Protein AF-A0A9W8QMV1-F1 (afdb_monomer)

pLDDT: mean 80.41, std 19.44, range [27.83, 97.12]

Structure (mmCIF, N/CA/C/O backbone):
data_AF-A0A9W8QMV1-F1
#
_entry.id   AF-A0A9W8QMV1-F1
#
loop_
_atom_site.group_PDB
_atom_site.id
_atom_site.type_symbol
_atom_site.label_atom_id
_atom_site.label_alt_id
_atom_site.label_comp_id
_atom_site.label_asym_id
_atom_site.label_entity_id
_atom_site.label_seq_id
_atom_site.pdbx_PDB_ins_code
_atom_site.Cartn_x
_atom_site.Cartn_y
_atom_site.Cartn_z
_atom_site.occupancy
_atom_site.B_iso_or_equiv
_atom_site.auth_seq_id
_atom_site.auth_comp_id
_atom_site.auth_asym_id
_atom_site.auth_atom_id
_atom_site.pdbx_PDB_model_num
ATOM 1 N N . MET A 1 1 ? -0.541 -31.440 44.164 1.00 52.22 1 MET A N 1
ATOM 2 C CA . MET A 1 1 ? -1.466 -31.014 43.090 1.00 52.22 1 MET A CA 1
ATOM 3 C C . MET A 1 1 ? -0.636 -30.377 41.983 1.00 52.22 1 MET A C 1
ATOM 5 O O . MET A 1 1 ? 0.125 -29.465 42.284 1.00 52.22 1 MET A O 1
ATOM 9 N N . GLY A 1 2 ? -0.674 -30.912 40.758 1.00 70.12 2 GLY A N 1
ATOM 10 C CA . GLY A 1 2 ? 0.061 -30.344 39.619 1.00 70.12 2 GLY A CA 1
ATOM 11 C C . GLY A 1 2 ? -0.511 -28.981 39.219 1.00 70.12 2 GLY A C 1
ATOM 12 O O . GLY A 1 2 ? -1.707 -28.752 39.385 1.00 70.12 2 GLY A O 1
ATOM 13 N N . LYS A 1 3 ? 0.333 -28.059 38.741 1.00 70.00 3 LYS A N 1
ATOM 14 C CA . LYS A 1 3 ? -0.138 -26.765 38.224 1.00 70.00 3 LYS A CA 1
ATOM 15 C C . LYS A 1 3 ? -1.031 -26.997 36.993 1.00 70.00 3 LYS A C 1
ATOM 17 O O . LYS A 1 3 ? -0.694 -27.865 36.191 1.00 70.00 3 LYS A O 1
ATOM 22 N N . PRO A 1 4 ? -2.134 -26.247 36.831 1.00 78.44 4 PRO A N 1
ATOM 23 C CA . PRO A 1 4 ? -2.979 -26.353 35.647 1.00 78.44 4 PRO A CA 1
ATOM 24 C C . PRO A 1 4 ? -2.209 -25.929 34.390 1.00 78.44 4 PRO A C 1
ATOM 26 O O . PRO A 1 4 ? -1.490 -24.928 34.404 1.00 78.44 4 PRO A O 1
ATOM 29 N N . ASP A 1 5 ? -2.374 -26.689 33.306 1.00 87.38 5 ASP A N 1
ATOM 30 C CA . ASP A 1 5 ? -1.795 -26.367 32.000 1.00 87.38 5 ASP A CA 1
ATOM 31 C C . ASP A 1 5 ? -2.399 -25.071 31.445 1.00 87.38 5 ASP A C 1
ATOM 33 O O . ASP A 1 5 ? -3.615 -24.954 31.279 1.00 87.38 5 ASP A O 1
ATOM 37 N N . ILE A 1 6 ? -1.547 -24.113 31.083 1.00 93.31 6 ILE A N 1
ATOM 38 C CA . ILE A 1 6 ? -1.963 -22.848 30.471 1.00 93.31 6 ILE A CA 1
ATOM 39 C C . ILE A 1 6 ? -1.998 -23.045 28.954 1.00 93.31 6 ILE A C 1
ATOM 41 O O . ILE A 1 6 ? -0.958 -23.205 28.322 1.00 93.31 6 ILE A O 1
ATOM 45 N N . ARG A 1 7 ? -3.187 -23.056 28.349 1.00 94.62 7 ARG A N 1
ATOM 46 C CA . ARG A 1 7 ? -3.387 -23.383 26.924 1.00 94.62 7 ARG A CA 1
ATOM 47 C C . ARG A 1 7 ? -4.029 -22.222 26.169 1.00 94.62 7 ARG A C 1
ATOM 49 O O . ARG A 1 7 ? -4.721 -21.399 26.763 1.00 94.62 7 ARG A O 1
ATOM 56 N N . CYS A 1 8 ? -3.796 -22.153 24.858 1.00 94.31 8 CYS A N 1
ATOM 57 C CA . CYS A 1 8 ? -4.491 -21.199 23.995 1.00 94.31 8 CYS A CA 1
ATOM 58 C C . CYS A 1 8 ? -5.908 -21.689 23.683 1.00 94.31 8 CYS A C 1
ATOM 60 O O . CYS A 1 8 ? -6.099 -22.862 23.383 1.00 94.31 8 CYS A O 1
ATOM 62 N N . ALA A 1 9 ? -6.891 -20.787 23.725 1.00 93.25 9 ALA A N 1
ATOM 63 C CA . ALA A 1 9 ? -8.277 -21.090 23.361 1.00 93.25 9 ALA A CA 1
ATOM 64 C C . ALA A 1 9 ? -8.530 -21.033 21.842 1.00 93.25 9 ALA A C 1
ATOM 66 O O . ALA A 1 9 ? -9.544 -21.534 21.367 1.00 93.25 9 ALA A O 1
ATOM 67 N N . HIS A 1 10 ? -7.620 -20.421 21.077 1.00 88.81 10 HIS A N 1
ATOM 68 C CA . HIS A 1 10 ? -7.789 -20.172 19.641 1.00 88.81 10 HIS A CA 1
ATOM 69 C C . HIS A 1 10 ? -7.030 -21.164 18.750 1.00 88.81 10 HIS A C 1
ATOM 71 O O . HIS A 1 10 ? -7.216 -21.159 17.534 1.00 88.81 10 HIS A O 1
ATOM 77 N N . CYS A 1 11 ? -6.163 -22.006 19.319 1.00 92.81 11 CYS A N 1
ATOM 78 C CA . CYS A 1 11 ? -5.443 -23.030 18.568 1.00 92.81 11 CYS A CA 1
ATOM 79 C C . CYS A 1 11 ? -4.952 -24.175 19.459 1.00 92.81 11 CYS A C 1
ATOM 81 O O . CYS A 1 11 ? -4.915 -24.075 20.683 1.00 92.81 11 CYS A O 1
ATOM 83 N N . SER A 1 12 ? -4.501 -25.253 18.822 1.00 92.38 12 SER A N 1
ATOM 84 C CA . SER A 1 12 ? -3.984 -26.455 19.486 1.00 92.38 12 SER A CA 1
ATOM 85 C C . SER A 1 12 ? -2.488 -26.379 19.829 1.00 92.38 12 SER A C 1
ATOM 87 O O . SER A 1 12 ? -1.819 -27.409 19.881 1.00 92.38 12 SER A O 1
ATOM 89 N N . HIS A 1 13 ? -1.936 -25.178 20.032 1.00 91.81 13 HIS A N 1
ATOM 90 C CA . HIS A 1 13 ? -0.532 -25.014 20.416 1.00 91.81 13 HIS A CA 1
ATOM 91 C C . HIS A 1 13 ? -0.243 -25.710 21.758 1.00 91.81 13 HIS A C 1
ATOM 93 O O . HIS A 1 13 ? -1.099 -25.763 22.645 1.00 91.81 13 HIS A O 1
ATOM 99 N N . ALA A 1 14 ? 0.981 -26.226 21.913 1.00 92.69 14 ALA A N 1
ATOM 100 C CA . ALA A 1 14 ? 1.432 -26.839 23.158 1.00 92.69 14 ALA A CA 1
ATOM 101 C C . ALA A 1 14 ? 1.255 -25.883 24.362 1.00 92.69 14 ALA A C 1
ATOM 103 O O . ALA A 1 14 ? 1.349 -24.661 24.176 1.00 92.69 14 ALA A O 1
ATOM 104 N N . PRO A 1 15 ? 1.015 -26.411 25.580 1.00 93.31 15 PRO A N 1
ATOM 105 C CA . PRO A 1 15 ? 0.843 -25.598 26.779 1.00 93.31 15 PRO A CA 1
ATOM 106 C C . PRO A 1 15 ? 2.007 -24.634 27.017 1.00 93.31 15 PRO A C 1
ATOM 108 O O .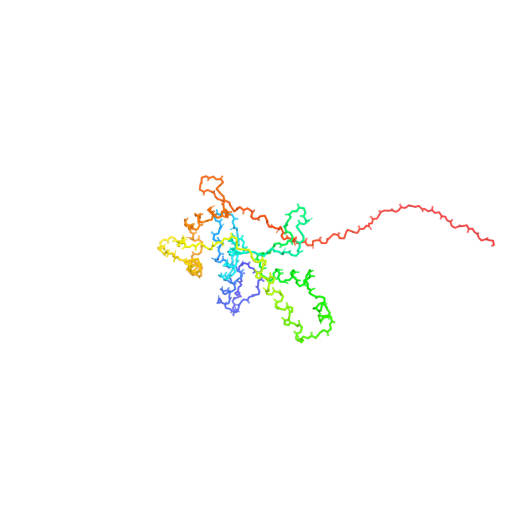 PRO A 1 15 ? 3.174 -24.954 26.794 1.00 93.31 15 PRO A O 1
ATOM 111 N N . PHE A 1 16 ? 1.674 -23.448 27.502 1.00 94.44 16 PHE A N 1
ATOM 112 C CA . PHE A 1 16 ? 2.615 -22.391 27.825 1.00 94.44 16 PHE A CA 1
ATOM 113 C C . PHE A 1 16 ? 3.088 -22.522 29.271 1.00 94.44 16 PHE A C 1
ATOM 115 O O . PHE A 1 16 ? 2.346 -22.934 30.160 1.00 94.44 16 PHE A O 1
ATOM 122 N N . ARG A 1 17 ? 4.333 -22.106 29.518 1.00 92.69 17 ARG A N 1
ATOM 123 C CA . ARG A 1 17 ? 4.940 -22.123 30.856 1.00 92.69 17 ARG A CA 1
ATOM 124 C C . ARG A 1 17 ? 4.273 -21.140 31.827 1.00 92.69 17 ARG A C 1
ATOM 126 O O . ARG A 1 17 ? 4.268 -21.379 33.031 1.00 92.69 17 ARG A O 1
ATOM 133 N N . ASP A 1 18 ? 3.754 -20.029 31.310 1.00 93.38 18 ASP A N 1
ATOM 134 C CA . ASP A 1 18 ? 3.121 -18.961 32.081 1.00 93.38 18 ASP A CA 1
ATOM 135 C C . ASP A 1 18 ? 2.102 -18.171 31.237 1.00 93.38 18 ASP A C 1
ATOM 137 O O . ASP A 1 18 ? 2.087 -18.228 30.001 1.00 93.38 18 ASP A O 1
ATOM 141 N N . SER A 1 19 ? 1.254 -17.391 31.915 1.00 92.81 19 SER A N 1
ATOM 142 C CA . SER A 1 19 ? 0.228 -16.558 31.276 1.00 92.81 19 SER A CA 1
ATOM 143 C C . SER A 1 19 ? 0.815 -15.447 30.398 1.00 92.81 19 SER A C 1
ATOM 145 O O . SER A 1 19 ? 0.134 -14.954 29.503 1.00 92.81 19 SER A O 1
ATOM 147 N N . SER A 1 20 ? 2.067 -15.033 30.629 1.00 94.00 20 SER A N 1
ATOM 148 C CA . SER A 1 20 ? 2.735 -13.996 29.829 1.00 94.00 20 SER A CA 1
ATOM 149 C C . SER A 1 20 ? 3.086 -14.522 28.436 1.00 94.00 20 SER A C 1
ATOM 151 O O . SER A 1 20 ? 2.820 -13.866 27.429 1.00 94.00 20 SER A O 1
ATOM 153 N N . SER A 1 21 ? 3.611 -15.743 28.375 1.00 93.25 21 SER A N 1
ATOM 154 C CA . SER A 1 21 ? 3.939 -16.470 27.151 1.00 93.25 21 SER A CA 1
ATOM 155 C C . SER A 1 21 ? 2.681 -16.781 26.340 1.00 93.25 21 SER A C 1
ATOM 157 O O . SER A 1 21 ? 2.675 -16.557 25.131 1.00 93.25 21 SER A O 1
ATOM 159 N N . LEU A 1 22 ? 1.589 -17.185 27.005 1.00 93.62 22 LEU A N 1
ATOM 160 C CA . LEU A 1 22 ? 0.283 -17.331 26.354 1.00 93.62 22 LEU A CA 1
ATOM 161 C C . LEU A 1 22 ? -0.210 -15.996 25.775 1.00 93.62 22 LEU A C 1
ATOM 163 O O . LEU A 1 22 ? -0.647 -15.953 24.629 1.00 93.62 22 LEU A O 1
ATOM 167 N N . ARG A 1 23 ? -0.110 -14.892 26.527 1.00 89.62 23 ARG A N 1
ATOM 168 C CA . ARG A 1 23 ? -0.536 -13.567 26.046 1.00 89.62 23 ARG A CA 1
ATOM 169 C C . ARG A 1 23 ? 0.273 -13.110 24.833 1.00 89.62 23 ARG A C 1
ATOM 171 O O . ARG A 1 23 ? -0.313 -12.620 23.875 1.00 89.62 23 ARG A O 1
ATOM 178 N N . LYS A 1 24 ? 1.596 -13.313 24.844 1.00 88.81 24 LYS A N 1
ATOM 179 C CA . LYS A 1 24 ? 2.470 -13.046 23.687 1.00 88.81 24 LYS A CA 1
ATOM 180 C C . LYS A 1 24 ? 2.076 -13.895 22.482 1.00 88.81 24 LYS A C 1
ATOM 182 O O . LYS A 1 24 ? 2.037 -13.378 21.372 1.00 88.81 24 LYS A O 1
ATOM 187 N N . HIS A 1 25 ? 1.756 -15.169 22.699 1.00 91.00 25 HIS A N 1
ATOM 188 C CA . HIS A 1 25 ? 1.273 -16.044 21.639 1.00 91.00 25 HIS A CA 1
ATOM 189 C C . HIS A 1 25 ? -0.061 -15.565 21.063 1.00 91.00 25 HIS A C 1
ATOM 191 O O . HIS A 1 25 ? -0.160 -15.442 19.850 1.00 91.00 25 HIS A O 1
ATOM 197 N N . ILE A 1 26 ? -1.057 -15.251 21.896 1.00 88.75 26 ILE A N 1
ATOM 198 C CA . ILE A 1 26 ? -2.354 -14.745 21.422 1.00 88.75 26 ILE A CA 1
ATOM 199 C C . ILE A 1 26 ? -2.155 -13.450 20.632 1.00 88.75 26 ILE A C 1
ATOM 201 O O . ILE A 1 26 ? -2.622 -13.355 19.500 1.00 88.75 26 ILE A O 1
ATOM 205 N N . ALA A 1 27 ? -1.382 -12.508 21.177 1.00 82.62 27 ALA A N 1
ATOM 206 C CA . ALA A 1 27 ? -1.070 -11.250 20.506 1.00 82.62 27 ALA A CA 1
ATOM 207 C C . ALA A 1 27 ? -0.386 -11.460 19.143 1.00 82.62 27 ALA A C 1
ATOM 209 O O . ALA A 1 27 ? -0.706 -10.768 18.185 1.00 82.62 27 ALA A O 1
ATOM 210 N N . ALA A 1 28 ? 0.535 -12.421 19.034 1.00 81.69 28 ALA A N 1
ATOM 211 C CA . ALA A 1 28 ? 1.287 -12.658 17.802 1.00 81.69 28 ALA A CA 1
ATOM 212 C C . ALA A 1 28 ? 0.548 -13.538 16.776 1.00 81.69 28 ALA A C 1
ATOM 214 O O . ALA A 1 28 ? 0.679 -13.328 15.573 1.00 81.69 28 ALA A O 1
ATOM 215 N N . ALA A 1 29 ? -0.184 -14.553 17.234 1.00 84.06 29 ALA A N 1
ATOM 216 C CA . ALA A 1 29 ? -0.779 -15.581 16.382 1.00 84.06 29 ALA A CA 1
ATOM 217 C C . ALA A 1 29 ? -2.258 -15.322 16.069 1.00 84.06 29 ALA A C 1
ATOM 219 O O . ALA A 1 29 ? -2.770 -15.825 15.067 1.00 84.06 29 ALA A O 1
ATOM 220 N N . HIS A 1 30 ? -2.949 -14.565 16.923 1.00 84.06 30 HIS A N 1
ATOM 221 C CA . HIS A 1 30 ? -4.407 -14.440 16.886 1.00 84.06 30 HIS A CA 1
ATOM 222 C C . HIS A 1 30 ? -4.903 -12.994 16.882 1.00 84.06 30 HIS A C 1
ATOM 224 O O . HIS A 1 30 ? -6.026 -12.754 16.447 1.00 84.06 30 HIS A O 1
ATOM 230 N N . THR A 1 31 ? -4.084 -12.021 17.283 1.00 82.94 31 THR A N 1
ATOM 231 C CA . THR A 1 31 ? -4.425 -10.601 17.152 1.00 82.94 31 THR A CA 1
ATOM 232 C C . THR A 1 31 ? -3.875 -10.045 15.841 1.00 82.94 31 THR A C 1
ATOM 234 O O . THR A 1 31 ? -2.697 -10.194 15.520 1.00 82.94 31 THR A O 1
ATOM 237 N N . ARG A 1 32 ? -4.735 -9.382 15.065 1.00 82.56 32 ARG A N 1
ATOM 238 C CA . ARG A 1 32 ? -4.350 -8.656 13.847 1.00 82.56 32 ARG A CA 1
ATOM 239 C C . ARG A 1 32 ? -4.844 -7.216 13.946 1.00 82.56 32 ARG A C 1
ATOM 241 O O . ARG A 1 32 ? -5.869 -6.895 13.354 1.00 82.56 32 ARG A O 1
ATOM 248 N N . PRO A 1 33 ? -4.150 -6.367 14.724 1.00 87.31 33 PRO A N 1
ATOM 249 C CA . PRO A 1 33 ? -4.686 -5.077 15.149 1.00 87.31 33 PRO A CA 1
ATOM 250 C C . PRO A 1 33 ? -4.634 -4.005 14.054 1.00 87.31 33 PRO A C 1
ATOM 252 O O . PRO A 1 33 ? -5.061 -2.879 14.283 1.00 87.31 33 PRO A O 1
ATOM 255 N N . PHE A 1 34 ? -4.102 -4.337 12.874 1.00 92.25 34 PHE A N 1
ATOM 256 C CA . PHE A 1 34 ? -3.953 -3.414 11.758 1.00 92.25 34 PHE A CA 1
ATOM 257 C C . PHE A 1 34 ? -4.918 -3.779 10.619 1.00 92.25 34 PHE A C 1
ATOM 259 O O . PHE A 1 34 ? -4.503 -4.463 9.671 1.00 92.25 34 PHE A O 1
ATOM 266 N N . PRO A 1 35 ? -6.198 -3.371 10.677 1.00 92.50 35 PRO A N 1
ATOM 267 C CA . PRO A 1 35 ? -7.076 -3.433 9.516 1.00 92.50 35 PRO A CA 1
ATOM 268 C C . PRO A 1 35 ? -6.574 -2.491 8.412 1.00 92.50 35 PRO A C 1
ATOM 270 O O . PRO A 1 35 ? -5.948 -1.458 8.669 1.00 92.50 35 PRO A O 1
ATOM 273 N N . CYS A 1 36 ? -6.799 -2.859 7.151 1.00 93.81 36 CYS A N 1
ATOM 274 C CA . CYS A 1 36 ? -6.416 -2.011 6.026 1.00 93.81 36 CYS A CA 1
ATOM 275 C C . CYS A 1 36 ? -7.141 -0.654 6.077 1.00 93.81 36 CYS A C 1
ATOM 277 O O . CYS A 1 36 ? -8.343 -0.603 6.304 1.00 93.81 36 CYS A O 1
ATOM 279 N N . ALA A 1 37 ? -6.442 0.443 5.771 1.00 93.31 37 ALA A N 1
ATOM 280 C CA . ALA A 1 37 ? -7.049 1.777 5.693 1.00 93.31 37 ALA A CA 1
ATOM 281 C C . ALA A 1 37 ? -8.171 1.884 4.640 1.00 93.31 37 ALA A C 1
ATOM 283 O O . ALA A 1 37 ? -9.024 2.754 4.736 1.00 93.31 37 ALA A O 1
ATOM 284 N N . PHE A 1 38 ? -8.189 0.981 3.654 1.00 93.94 38 PHE A N 1
ATOM 285 C CA . PHE A 1 38 ? -9.219 0.883 2.617 1.00 93.94 38 PHE A CA 1
ATOM 286 C C . PHE A 1 38 ? -10.311 -0.154 2.950 1.00 93.94 38 PHE A C 1
ATOM 288 O O . PHE A 1 38 ? -10.974 -0.661 2.041 1.00 93.94 38 PHE A O 1
ATOM 295 N N . TYR A 1 39 ? -10.504 -0.516 4.228 1.00 92.50 39 TYR A N 1
ATOM 296 C CA . TYR A 1 39 ? -11.558 -1.466 4.619 1.00 92.50 39 TYR A CA 1
ATOM 297 C C . TYR A 1 39 ? -12.955 -0.975 4.217 1.00 92.50 39 TYR A C 1
ATOM 299 O O . TYR A 1 39 ? -13.755 -1.765 3.718 1.00 92.50 39 TYR A O 1
ATOM 307 N N . PHE A 1 40 ? -13.195 0.337 4.323 1.00 91.62 40 PHE A N 1
ATOM 308 C CA . PHE A 1 40 ? -14.449 0.990 3.937 1.00 91.62 40 PHE A CA 1
ATOM 309 C C . PHE A 1 40 ? -14.805 0.804 2.454 1.00 91.62 40 PHE A C 1
ATOM 311 O O . PHE A 1 40 ? -15.959 0.960 2.077 1.00 91.62 40 PHE A O 1
ATOM 318 N N . ALA A 1 41 ? -13.817 0.473 1.616 1.00 93.38 41 ALA A N 1
ATOM 319 C CA . ALA A 1 41 ? -13.977 0.232 0.185 1.00 93.38 41 ALA A CA 1
ATOM 320 C C . ALA A 1 41 ? -13.908 -1.266 -0.185 1.00 93.38 41 ALA A C 1
ATOM 322 O O . ALA A 1 41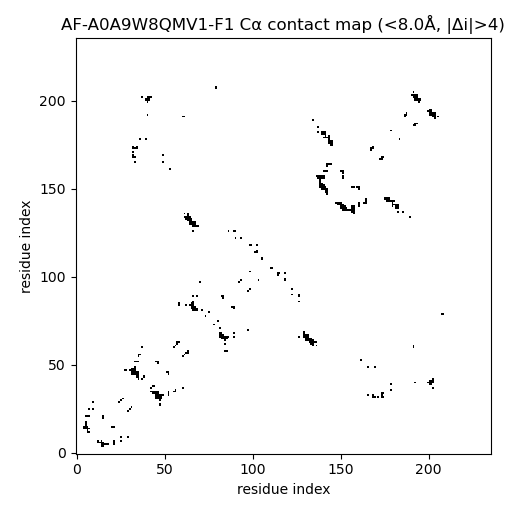 ? -13.743 -1.620 -1.358 1.00 93.38 41 ALA A O 1
ATOM 323 N N . GLY A 1 42 ? -13.992 -2.158 0.810 1.00 91.62 42 GLY A N 1
ATOM 324 C CA . GLY A 1 42 ? -14.053 -3.611 0.629 1.00 91.62 42 GLY A CA 1
ATOM 325 C C . GLY A 1 42 ? -12.729 -4.364 0.811 1.00 91.62 42 GLY A C 1
ATOM 326 O O . GLY A 1 42 ? -12.676 -5.561 0.523 1.00 91.62 42 GLY A O 1
ATOM 327 N N . CYS A 1 43 ? -11.649 -3.725 1.285 1.00 93.69 43 CYS A N 1
ATOM 328 C CA . CYS A 1 43 ? -10.424 -4.460 1.620 1.00 93.69 43 CYS A CA 1
ATOM 329 C C . CYS A 1 43 ? -10.537 -5.161 2.980 1.00 93.69 43 CYS A C 1
ATOM 331 O O . CYS A 1 43 ? -10.477 -4.527 4.026 1.00 93.69 43 CYS A O 1
ATOM 333 N N . THR A 1 44 ? -10.600 -6.490 2.986 1.00 92.38 44 THR A N 1
ATOM 334 C CA . THR A 1 44 ? -10.722 -7.296 4.218 1.00 92.38 44 THR A CA 1
ATOM 335 C C . THR A 1 44 ? -9.379 -7.686 4.844 1.00 92.38 44 THR A C 1
ATOM 337 O O . THR A 1 44 ? -9.323 -8.500 5.765 1.00 92.38 44 THR A O 1
ATOM 340 N N . SER A 1 45 ? -8.268 -7.144 4.336 1.00 92.75 45 SER A N 1
ATOM 341 C CA . SER A 1 45 ? -6.934 -7.524 4.805 1.00 92.75 45 SER A CA 1
ATOM 342 C C . SER A 1 45 ? -6.637 -6.947 6.190 1.00 92.75 45 SER A C 1
ATOM 344 O O . SER A 1 45 ? -6.790 -5.748 6.421 1.00 92.75 45 SER A O 1
ATOM 346 N N . THR A 1 46 ? -6.135 -7.800 7.082 1.00 92.81 46 THR A N 1
ATOM 347 C CA . THR A 1 46 ? -5.670 -7.445 8.428 1.00 92.81 46 THR A CA 1
ATOM 348 C C . THR A 1 46 ? -4.259 -7.980 8.656 1.00 92.81 46 THR A C 1
ATOM 350 O O . THR A 1 46 ? -3.897 -9.048 8.145 1.00 92.81 46 THR A O 1
ATOM 353 N N . PHE A 1 47 ? -3.452 -7.249 9.425 1.00 92.56 47 PHE A N 1
ATOM 354 C CA . PHE A 1 47 ? -2.033 -7.557 9.621 1.00 92.56 47 PHE A CA 1
ATOM 355 C C . PHE A 1 47 ? -1.678 -7.662 11.101 1.00 92.56 47 PHE A C 1
ATOM 357 O O . PHE A 1 47 ? -2.272 -6.991 11.943 1.00 92.56 47 PHE A O 1
ATOM 364 N N . GLY A 1 48 ? -0.690 -8.505 11.407 1.00 90.06 48 GLY A N 1
ATOM 365 C CA . GLY A 1 48 ? -0.130 -8.635 12.755 1.00 90.06 48 GLY A CA 1
ATOM 366 C C . GLY A 1 48 ? 0.903 -7.553 13.085 1.00 90.06 48 GLY A C 1
ATOM 367 O O . GLY A 1 48 ? 1.267 -7.391 14.244 1.00 90.06 48 GLY A O 1
ATOM 368 N N . SER A 1 49 ? 1.384 -6.800 12.085 1.00 90.25 49 SER A N 1
ATOM 369 C CA . SER A 1 49 ? 2.423 -5.784 12.269 1.00 90.25 49 SER A CA 1
ATOM 370 C C . SER A 1 49 ? 2.195 -4.511 11.446 1.00 90.25 49 SER A C 1
ATOM 372 O O . SER A 1 49 ? 1.733 -4.555 10.300 1.00 90.25 49 SER A O 1
ATOM 374 N N . LYS A 1 50 ? 2.627 -3.370 12.003 1.00 93.31 50 LYS A N 1
ATOM 375 C CA . LYS A 1 50 ? 2.578 -2.049 11.353 1.00 93.31 50 LYS A CA 1
ATOM 376 C C . LYS A 1 50 ? 3.321 -2.023 10.014 1.00 93.31 50 LYS A C 1
ATOM 378 O O . LYS A 1 50 ? 2.860 -1.415 9.052 1.00 93.31 50 LYS A O 1
ATOM 383 N N . ASN A 1 51 ? 4.468 -2.700 9.921 1.00 94.81 51 ASN A N 1
ATOM 384 C CA . ASN A 1 51 ? 5.262 -2.733 8.690 1.00 94.81 51 ASN A CA 1
ATOM 385 C C . ASN A 1 51 ? 4.561 -3.484 7.551 1.00 94.81 51 ASN A C 1
ATOM 387 O O . ASN A 1 51 ? 4.614 -3.039 6.403 1.00 94.81 51 ASN A O 1
ATOM 391 N N . GLU A 1 52 ? 3.895 -4.602 7.840 1.00 93.88 52 GLU A N 1
ATOM 392 C CA . GLU A 1 52 ? 3.127 -5.331 6.826 1.00 93.88 52 GLU A CA 1
ATOM 393 C C . GLU A 1 52 ? 1.911 -4.539 6.356 1.00 93.88 52 GLU A C 1
ATOM 395 O O . GLU A 1 52 ? 1.653 -4.488 5.152 1.00 93.88 52 GLU A O 1
ATOM 400 N N . TRP A 1 53 ? 1.233 -3.865 7.285 1.00 95.25 53 TRP A N 1
ATOM 401 C CA . TRP A 1 53 ? 0.118 -2.970 6.998 1.00 95.25 53 TRP A CA 1
ATOM 402 C C . TRP A 1 53 ? 0.523 -1.813 6.072 1.00 95.25 53 TRP A C 1
ATOM 404 O O . TRP A 1 53 ? -0.048 -1.677 4.986 1.00 95.25 53 TRP A O 1
ATOM 414 N N . LYS A 1 54 ? 1.585 -1.062 6.404 1.00 95.19 54 LYS A N 1
ATOM 415 C CA . LYS A 1 54 ? 2.124 0.009 5.537 1.00 95.19 54 LYS A CA 1
ATOM 416 C C . LYS A 1 54 ? 2.523 -0.502 4.152 1.00 95.19 54 LYS A C 1
ATOM 418 O O . LYS A 1 54 ? 2.266 0.147 3.136 1.00 95.19 54 LYS A O 1
ATOM 423 N N . ARG A 1 55 ? 3.140 -1.688 4.085 1.00 93.62 55 ARG A N 1
ATOM 424 C CA . ARG A 1 55 ? 3.531 -2.318 2.814 1.00 93.62 55 ARG A CA 1
ATOM 425 C C . ARG A 1 55 ? 2.313 -2.709 1.972 1.00 93.62 55 ARG A C 1
ATOM 427 O O . ARG A 1 55 ? 2.368 -2.597 0.746 1.00 93.62 55 ARG A O 1
ATOM 434 N N . HIS A 1 56 ? 1.237 -3.180 2.597 1.00 94.12 56 HIS A N 1
ATOM 435 C CA . HIS A 1 56 ? 0.002 -3.562 1.914 1.00 94.12 56 HIS A CA 1
ATOM 436 C C . HIS A 1 56 ? -0.674 -2.351 1.256 1.00 94.12 56 HIS A C 1
ATOM 438 O O . HIS A 1 56 ? -0.604 -2.252 0.034 1.00 94.12 56 HIS A O 1
ATOM 444 N N . ILE A 1 57 ? -1.192 -1.410 2.056 1.00 94.31 57 ILE A N 1
ATOM 445 C CA . ILE A 1 57 ? -0.896 0.022 1.918 1.00 94.31 57 ILE A CA 1
ATOM 446 C C . ILE A 1 57 ? -0.437 0.515 0.538 1.00 94.31 57 ILE A C 1
ATOM 448 O O . ILE A 1 57 ? -1.166 0.641 -0.455 1.00 94.31 57 ILE A O 1
ATOM 452 N N . ALA A 1 58 ? 0.871 0.753 0.519 1.00 92.19 58 ALA A N 1
ATOM 453 C CA . ALA A 1 58 ? 1.622 1.272 -0.603 1.00 92.19 58 ALA A CA 1
ATOM 454 C C . ALA A 1 58 ? 1.569 0.381 -1.855 1.00 92.19 58 ALA A C 1
ATOM 456 O O . ALA A 1 58 ? 1.589 0.904 -2.966 1.00 92.19 58 ALA A O 1
ATOM 457 N N . SER A 1 59 ? 1.524 -0.950 -1.713 1.00 88.56 59 SER A N 1
ATOM 458 C CA . SER A 1 59 ? 1.663 -1.869 -2.858 1.00 88.56 59 SER A CA 1
ATOM 459 C C . SER A 1 59 ? 0.351 -2.244 -3.548 1.00 88.56 59 SER A C 1
ATOM 461 O O . SER A 1 59 ? 0.361 -2.474 -4.763 1.00 88.56 59 SER A O 1
ATOM 463 N N . GLN A 1 60 ? -0.745 -2.341 -2.792 1.00 90.75 60 GLN A N 1
ATOM 464 C CA . GLN A 1 60 ? -2.046 -2.793 -3.289 1.00 90.75 60 GLN A CA 1
ATOM 465 C C . GLN A 1 60 ? -2.952 -1.627 -3.672 1.00 90.75 60 GLN A C 1
ATOM 467 O O . GLN A 1 60 ? -3.570 -1.684 -4.731 1.00 90.75 60 GLN A O 1
ATOM 472 N N . HIS A 1 61 ? -3.003 -0.573 -2.852 1.00 92.00 61 HIS A N 1
ATOM 473 C CA . HIS A 1 61 ? -3.983 0.502 -3.029 1.00 92.00 61 HIS A CA 1
ATOM 474 C C . HIS A 1 61 ? -3.363 1.747 -3.654 1.00 92.00 61 HIS A C 1
ATOM 476 O O . HIS A 1 61 ? -3.809 2.193 -4.709 1.00 92.00 61 HIS A O 1
ATOM 482 N N . LEU A 1 62 ? -2.280 2.263 -3.068 1.00 92.31 62 LEU A N 1
ATOM 483 C CA . LEU A 1 62 ? -1.640 3.462 -3.609 1.00 92.31 62 LEU A CA 1
ATOM 484 C C . LEU A 1 62 ? -0.902 3.154 -4.914 1.00 92.31 62 LEU A C 1
ATOM 486 O O . LEU A 1 62 ? -1.117 3.817 -5.926 1.00 92.31 62 LEU A O 1
ATOM 490 N N . CYS A 1 63 ? -0.046 2.124 -4.907 1.00 90.88 63 CYS A N 1
ATOM 491 C CA . CYS A 1 63 ? 0.816 1.752 -6.029 1.00 90.88 63 CYS A CA 1
ATOM 492 C C . CYS A 1 63 ? 1.475 2.993 -6.665 1.00 90.88 63 CYS A C 1
ATOM 494 O O . CYS A 1 63 ? 1.368 3.199 -7.874 1.00 90.88 63 CYS A O 1
ATOM 496 N N . LEU A 1 64 ? 2.121 3.822 -5.830 1.00 92.69 64 LEU A N 1
ATOM 497 C CA . LEU A 1 64 ? 2.667 5.139 -6.203 1.00 92.69 64 LEU A CA 1
ATOM 498 C C . LEU A 1 64 ? 3.549 5.076 -7.454 1.00 92.69 64 LEU A C 1
ATOM 500 O O . LEU A 1 64 ? 3.510 5.961 -8.305 1.00 92.69 64 LEU A O 1
ATOM 504 N N . GLN A 1 65 ? 4.317 3.995 -7.572 1.00 93.25 65 GLN A N 1
ATOM 505 C CA . GLN A 1 65 ? 5.199 3.715 -8.692 1.00 93.25 65 GLN A CA 1
ATOM 506 C C . GLN A 1 65 ? 5.064 2.257 -9.132 1.00 93.25 65 GLN A C 1
ATOM 508 O O . GLN A 1 65 ? 4.695 1.373 -8.351 1.00 93.25 65 GLN A O 1
ATOM 513 N N . TYR A 1 66 ? 5.391 1.997 -10.391 1.00 92.31 66 TYR A N 1
ATOM 514 C CA . TYR A 1 66 ? 5.530 0.652 -10.940 1.00 92.31 66 TYR A CA 1
ATOM 515 C C . TYR A 1 66 ? 6.610 0.642 -12.021 1.00 92.31 66 TYR A C 1
ATOM 517 O O . TYR A 1 66 ? 7.000 1.683 -12.535 1.00 92.31 66 TYR A O 1
ATOM 525 N N . TYR A 1 67 ? 7.102 -0.540 -12.357 1.00 92.75 67 TYR A N 1
ATOM 526 C CA . TYR A 1 67 ? 8.080 -0.755 -13.409 1.00 92.75 67 TYR A CA 1
ATOM 527 C C . TYR A 1 67 ? 7.378 -1.347 -14.619 1.00 92.75 67 TYR A C 1
ATOM 529 O O . TYR A 1 67 ? 6.657 -2.334 -14.467 1.00 92.75 67 TYR A O 1
ATOM 537 N N . ARG A 1 68 ? 7.615 -0.798 -15.809 1.00 92.25 68 ARG A N 1
ATOM 538 C CA . ARG A 1 68 ? 7.174 -1.391 -17.076 1.00 92.25 68 ARG A CA 1
ATOM 539 C C . ARG A 1 68 ? 8.392 -1.691 -17.934 1.00 92.25 68 ARG A C 1
ATOM 541 O O . ARG A 1 68 ? 9.092 -0.770 -18.339 1.00 92.25 68 ARG A O 1
ATOM 548 N N . CYS A 1 69 ? 8.657 -2.969 -18.203 1.00 91.75 69 CYS A N 1
ATOM 549 C CA . CYS A 1 69 ? 9.833 -3.356 -18.981 1.00 91.75 69 CYS A CA 1
ATOM 550 C C . CYS A 1 69 ? 9.758 -2.785 -20.403 1.00 91.75 69 CYS A C 1
ATOM 552 O O . CYS A 1 69 ? 8.834 -3.112 -21.150 1.00 91.75 69 CYS A O 1
ATOM 554 N N . SER A 1 70 ? 10.758 -1.986 -20.784 1.00 89.19 70 SER A N 1
ATOM 555 C CA . SER A 1 70 ? 10.858 -1.381 -22.118 1.00 89.19 70 SER A CA 1
ATOM 556 C C . SER A 1 70 ? 11.401 -2.327 -23.196 1.00 89.19 70 SER A C 1
ATOM 558 O O . SER A 1 70 ? 11.386 -1.972 -24.367 1.00 89.19 70 SER A O 1
ATOM 560 N N . ILE A 1 71 ? 11.929 -3.495 -22.811 1.00 87.75 71 ILE A N 1
ATOM 561 C CA . ILE A 1 71 ? 12.527 -4.481 -23.731 1.00 87.75 71 ILE A CA 1
ATOM 562 C C . ILE A 1 71 ? 11.481 -5.501 -24.192 1.00 87.75 71 ILE A C 1
ATOM 564 O O . ILE A 1 71 ? 11.544 -6.014 -25.306 1.00 87.75 71 ILE A O 1
ATOM 568 N N . CYS A 1 72 ? 10.504 -5.804 -23.337 1.00 87.31 72 CYS A N 1
ATOM 569 C CA . CYS A 1 72 ? 9.400 -6.681 -23.699 1.00 87.31 72 CYS A CA 1
ATOM 570 C C . CYS A 1 72 ? 8.510 -6.002 -24.744 1.00 87.31 72 CYS A C 1
ATOM 572 O O . CYS A 1 72 ? 8.029 -4.889 -24.527 1.00 87.31 72 CYS A O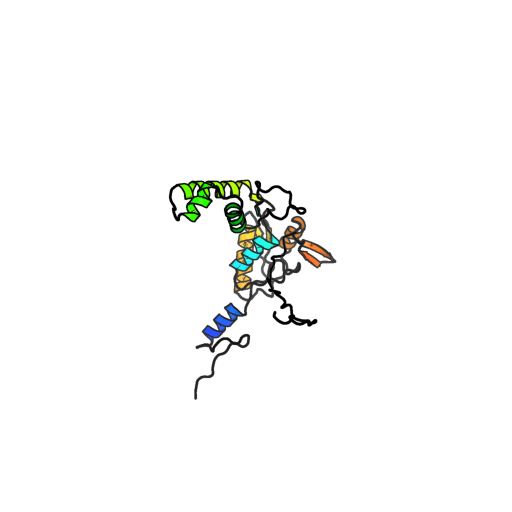 1
ATOM 574 N N . SER A 1 73 ? 8.249 -6.692 -25.856 1.00 70.69 73 SER A N 1
ATOM 575 C CA . SER A 1 73 ? 7.246 -6.256 -26.822 1.00 70.69 73 SER A CA 1
ATOM 576 C C . SER A 1 73 ? 5.862 -6.253 -26.166 1.00 70.69 73 SER A C 1
ATOM 578 O O . SER A 1 73 ? 5.522 -7.148 -25.393 1.00 70.69 73 SER A O 1
ATOM 580 N N . GLN A 1 74 ? 5.025 -5.269 -26.505 1.00 64.62 74 GLN A N 1
ATOM 581 C CA . GLN A 1 74 ? 3.650 -5.154 -25.991 1.00 64.62 74 GLN A CA 1
ATOM 582 C C . GLN A 1 74 ? 2.715 -6.284 -26.496 1.00 64.62 74 GLN A C 1
ATOM 584 O O . GLN A 1 74 ? 1.513 -6.227 -26.286 1.00 64.62 74 GLN A O 1
ATOM 589 N N . SER A 1 75 ? 3.254 -7.322 -27.154 1.00 48.81 75 SER A N 1
ATOM 590 C CA . SER A 1 75 ? 2.530 -8.284 -28.004 1.00 48.81 75 SER A CA 1
ATOM 591 C C . SER A 1 75 ? 1.775 -9.403 -27.279 1.00 48.81 75 SER A C 1
ATOM 593 O O . SER A 1 75 ? 1.270 -10.318 -27.924 1.00 48.81 75 SER A O 1
ATOM 595 N N . THR A 1 76 ? 1.652 -9.353 -25.952 1.00 47.16 76 THR A N 1
ATOM 596 C CA . THR A 1 76 ? 0.649 -10.205 -25.296 1.00 47.16 76 THR A CA 1
ATOM 597 C C . THR A 1 76 ? -0.680 -9.477 -25.379 1.00 47.16 76 THR A C 1
ATOM 599 O O . THR A 1 76 ? -0.722 -8.286 -25.092 1.00 47.16 76 THR A O 1
ATOM 602 N N . VAL A 1 77 ? -1.738 -10.195 -25.758 1.00 50.56 77 VAL A N 1
ATOM 603 C CA . VAL A 1 77 ? -3.120 -9.758 -26.077 1.00 50.56 77 VAL A CA 1
ATOM 604 C C . VAL A 1 77 ? -3.792 -8.877 -24.992 1.00 50.56 77 VAL A C 1
ATOM 606 O O . VAL A 1 77 ? -4.915 -8.422 -25.144 1.00 50.56 77 VAL A O 1
ATOM 609 N N . ASP A 1 78 ? -3.080 -8.561 -23.911 1.00 51.25 78 ASP A N 1
ATOM 610 C CA . ASP A 1 78 ? -3.519 -7.760 -22.778 1.00 51.25 78 ASP A CA 1
ATOM 611 C C . ASP A 1 78 ? -2.513 -6.695 -22.283 1.00 51.25 78 ASP A C 1
ATOM 613 O O . ASP A 1 78 ? -2.858 -5.946 -21.373 1.00 51.25 78 ASP A O 1
ATOM 617 N N . GLY A 1 79 ? -1.269 -6.630 -22.780 1.00 51.47 79 GLY A N 1
ATOM 618 C CA . GLY A 1 79 ? -0.251 -5.667 -22.309 1.00 51.47 79 GLY A CA 1
ATOM 619 C C . GLY A 1 79 ? 0.211 -5.827 -20.843 1.00 51.47 79 GLY A C 1
ATOM 620 O O . GLY A 1 79 ? 0.939 -4.981 -20.338 1.00 51.47 79 GLY A O 1
ATOM 621 N N . LYS A 1 80 ? -0.198 -6.900 -20.145 1.00 56.62 80 LYS A N 1
ATOM 622 C CA . LYS A 1 80 ? -0.091 -7.062 -18.673 1.00 56.62 80 LYS A CA 1
ATOM 623 C C . LYS A 1 80 ? 1.164 -7.791 -18.170 1.00 56.62 80 LYS A C 1
ATOM 625 O O . LYS A 1 80 ? 1.437 -7.775 -16.973 1.00 56.62 80 LYS A O 1
ATOM 630 N N . GLY A 1 81 ? 1.915 -8.470 -19.040 1.00 64.94 81 GLY A N 1
ATOM 631 C CA . GLY A 1 81 ? 3.019 -9.358 -18.635 1.00 64.94 81 GLY A CA 1
ATOM 632 C C . GLY A 1 81 ? 4.334 -8.661 -18.255 1.00 64.94 81 GLY A C 1
ATOM 633 O O . GLY A 1 81 ? 5.250 -9.319 -17.764 1.00 64.94 81 GLY A O 1
ATOM 634 N N . ASN A 1 82 ? 4.449 -7.352 -18.489 1.00 82.19 82 ASN A N 1
ATOM 635 C CA . ASN A 1 82 ? 5.687 -6.585 -18.323 1.00 82.19 82 ASN A CA 1
ATOM 636 C C . ASN A 1 82 ? 5.607 -5.492 -17.240 1.00 82.19 82 ASN A C 1
ATOM 638 O O . ASN A 1 82 ? 6.524 -4.672 -17.160 1.00 82.19 82 ASN A O 1
ATOM 642 N N . GLU A 1 83 ? 4.556 -5.479 -16.412 1.00 88.69 83 GLU A N 1
ATOM 643 C CA . GLU A 1 83 ? 4.346 -4.491 -15.347 1.00 88.69 83 GLU A CA 1
ATOM 644 C C . GLU A 1 83 ? 4.540 -5.072 -13.940 1.00 88.69 83 GLU A C 1
ATOM 646 O O . GLU A 1 83 ? 3.945 -6.083 -13.567 1.00 88.69 83 GLU A O 1
ATOM 651 N N . PHE A 1 84 ? 5.304 -4.378 -13.097 1.00 89.81 84 PHE A N 1
ATOM 652 C CA . PHE A 1 84 ? 5.686 -4.844 -11.762 1.00 89.81 84 PHE A CA 1
ATOM 653 C C . PHE A 1 84 ? 5.523 -3.716 -10.735 1.00 89.81 84 PHE A C 1
ATOM 655 O O . PHE A 1 84 ? 6.100 -2.650 -10.898 1.00 89.81 84 PHE A O 1
ATOM 662 N N . ASN A 1 85 ? 4.777 -3.908 -9.640 1.00 88.00 85 ASN A N 1
ATOM 663 C CA . ASN A 1 85 ? 4.688 -2.891 -8.563 1.00 88.00 85 ASN A CA 1
ATOM 664 C C . ASN A 1 85 ? 5.917 -2.853 -7.671 1.00 88.00 85 ASN A C 1
ATOM 666 O O . ASN A 1 85 ? 6.082 -1.908 -6.906 1.00 88.00 85 ASN A O 1
ATOM 670 N N . ARG A 1 86 ? 6.738 -3.901 -7.697 1.00 88.25 86 ARG A N 1
ATOM 671 C CA . ARG A 1 86 ? 7.870 -4.026 -6.793 1.00 88.25 86 ARG A CA 1
ATOM 672 C C . ARG A 1 86 ? 9.170 -4.187 -7.561 1.00 88.25 86 ARG A C 1
ATOM 674 O O . ARG A 1 86 ? 9.251 -4.909 -8.556 1.00 88.25 86 ARG A O 1
ATOM 681 N N . LYS A 1 87 ? 10.199 -3.523 -7.036 1.00 90.94 87 LYS A N 1
ATOM 682 C CA . LYS A 1 87 ? 11.556 -3.494 -7.584 1.00 90.94 87 LYS A CA 1
ATOM 683 C C . LYS A 1 87 ? 12.187 -4.884 -7.662 1.00 90.94 87 LYS A C 1
ATOM 685 O O . LYS A 1 87 ? 12.867 -5.190 -8.636 1.00 90.94 87 LYS A O 1
ATOM 690 N N . ASP A 1 88 ? 11.969 -5.732 -6.660 1.00 90.75 88 ASP A N 1
ATOM 691 C CA . ASP A 1 88 ? 12.496 -7.102 -6.617 1.00 90.75 88 ASP A CA 1
ATOM 692 C C . ASP A 1 88 ? 11.890 -7.978 -7.718 1.00 90.75 88 ASP A C 1
ATOM 694 O O . ASP A 1 88 ? 12.629 -8.685 -8.404 1.00 90.75 88 ASP A O 1
ATOM 698 N N . LEU A 1 89 ? 10.578 -7.869 -7.951 1.00 91.06 89 LEU A N 1
ATOM 699 C CA . LEU A 1 89 ? 9.895 -8.585 -9.033 1.00 91.06 89 LEU A CA 1
ATOM 700 C C . LEU A 1 89 ? 10.423 -8.156 -10.407 1.00 91.06 89 LEU A C 1
ATOM 702 O O . LEU A 1 89 ? 10.763 -9.008 -11.228 1.00 91.06 89 LEU A O 1
ATOM 706 N N . PHE A 1 90 ? 10.579 -6.849 -10.630 1.00 92.81 90 PHE A N 1
ATOM 707 C CA . PHE A 1 90 ? 11.173 -6.336 -11.866 1.00 92.81 90 PHE A CA 1
ATOM 708 C C . PHE A 1 90 ? 12.634 -6.780 -12.036 1.00 92.81 90 PHE A C 1
ATOM 710 O O . PHE A 1 90 ? 13.038 -7.217 -13.109 1.00 92.81 90 PHE A O 1
ATOM 717 N N . THR A 1 91 ? 13.423 -6.755 -10.961 1.00 91.62 91 THR A N 1
ATOM 718 C CA . THR A 1 91 ? 14.823 -7.215 -10.979 1.00 91.62 91 THR A CA 1
ATOM 719 C C . THR A 1 91 ? 14.920 -8.695 -11.324 1.00 91.62 91 THR A C 1
ATOM 721 O O . THR A 1 91 ? 15.769 -9.098 -12.120 1.00 91.62 91 THR A O 1
ATOM 724 N N . GLN A 1 92 ? 14.042 -9.519 -10.752 1.00 90.88 92 GLN A N 1
ATOM 725 C CA . GLN A 1 92 ? 13.966 -10.938 -11.077 1.00 90.88 92 GLN A CA 1
ATOM 726 C C . GLN A 1 92 ? 13.580 -11.148 -12.547 1.00 90.88 92 GLN A C 1
ATOM 728 O O . GLN A 1 92 ? 14.180 -11.993 -13.212 1.00 90.88 92 GLN A O 1
ATOM 733 N N . HIS A 1 93 ? 12.630 -10.367 -13.064 1.00 90.56 93 HIS A N 1
ATOM 734 C CA . HIS A 1 93 ? 12.266 -10.380 -14.478 1.00 90.56 93 HIS A CA 1
ATOM 735 C C . HIS A 1 93 ? 13.463 -10.038 -15.379 1.00 90.56 93 HIS A C 1
ATOM 737 O O . HIS A 1 93 ? 13.780 -10.825 -16.272 1.00 90.56 93 HIS A O 1
ATOM 743 N N . LEU A 1 94 ? 14.184 -8.945 -15.099 1.00 89.50 94 LEU A N 1
ATOM 744 C CA . LEU A 1 94 ? 15.387 -8.569 -15.848 1.00 89.50 94 LEU A CA 1
ATOM 745 C C . LEU A 1 94 ? 16.425 -9.693 -15.834 1.00 89.50 94 LEU A C 1
ATOM 747 O O . LEU A 1 94 ? 16.937 -10.065 -16.881 1.00 89.50 94 LEU A O 1
ATOM 751 N N . ARG A 1 95 ? 16.691 -10.301 -14.673 1.00 86.69 95 ARG A N 1
ATOM 752 C CA . ARG A 1 95 ? 17.673 -11.392 -14.553 1.00 86.69 95 ARG A CA 1
ATOM 753 C C . ARG A 1 95 ? 17.261 -12.669 -15.293 1.00 86.69 95 ARG A C 1
ATOM 755 O O . ARG A 1 95 ? 18.123 -13.401 -15.764 1.00 86.69 95 ARG A O 1
ATOM 762 N N . ARG A 1 96 ? 15.968 -12.975 -15.398 1.00 85.50 96 ARG A N 1
ATOM 763 C CA . ARG A 1 96 ? 15.497 -14.197 -16.080 1.00 85.50 96 ARG A CA 1
ATOM 764 C C . ARG A 1 96 ? 15.358 -14.001 -17.588 1.00 85.50 96 ARG A C 1
ATOM 766 O O . ARG A 1 96 ? 15.804 -14.849 -18.359 1.00 85.50 96 ARG A O 1
ATOM 773 N N . MET A 1 97 ? 14.780 -12.874 -17.995 1.00 85.31 97 MET A N 1
ATOM 774 C CA . MET A 1 97 ? 14.392 -12.616 -19.385 1.00 85.31 97 MET A CA 1
ATOM 775 C C . MET A 1 97 ? 15.429 -11.799 -20.157 1.00 85.31 97 MET A C 1
ATOM 777 O O . MET A 1 97 ? 15.570 -11.983 -21.362 1.00 85.31 97 MET A O 1
ATOM 781 N N . HIS A 1 98 ? 16.180 -10.935 -19.470 1.00 85.69 98 HIS A N 1
ATOM 782 C CA . HIS A 1 98 ? 17.075 -9.944 -20.079 1.00 85.69 98 HIS A CA 1
ATOM 783 C C . HIS A 1 98 ? 18.499 -9.973 -19.507 1.00 85.69 98 HIS A C 1
ATOM 785 O O . HIS A 1 98 ? 19.261 -9.036 -19.725 1.00 85.69 98 HIS A O 1
ATOM 791 N N . ALA A 1 99 ? 18.884 -11.029 -18.777 1.00 78.75 99 ALA A N 1
ATOM 792 C CA . ALA A 1 99 ? 20.246 -11.130 -18.266 1.00 78.75 99 ALA A CA 1
ATOM 793 C C . ALA A 1 99 ? 21.244 -11.119 -19.433 1.00 78.75 99 ALA A C 1
ATOM 795 O O . ALA A 1 99 ? 21.095 -11.942 -20.349 1.00 78.75 99 ALA A O 1
ATOM 796 N N . PRO A 1 100 ? 22.277 -10.255 -19.377 1.00 72.19 100 PRO A N 1
ATOM 797 C CA . PRO A 1 100 ? 23.364 -10.272 -20.342 1.00 72.19 100 PRO A CA 1
ATOM 798 C C . PRO A 1 100 ? 23.970 -11.675 -20.447 1.00 72.19 100 PRO A C 1
ATOM 800 O O . PRO A 1 100 ? 24.083 -12.405 -19.457 1.00 72.19 100 PRO A O 1
ATOM 803 N N . VAL A 1 101 ? 24.362 -12.072 -21.657 1.00 69.88 101 VAL A N 1
ATOM 804 C CA . VAL A 1 101 ? 24.876 -13.422 -21.957 1.00 69.88 101 VAL A CA 1
ATOM 805 C C . VAL A 1 101 ? 26.070 -13.787 -21.062 1.00 69.88 101 VAL A C 1
ATOM 807 O O . VAL A 1 101 ? 26.236 -14.942 -20.671 1.00 69.88 101 VAL A O 1
ATOM 810 N N . GLN A 1 102 ? 26.865 -12.789 -20.682 1.00 65.56 102 GLN A N 1
ATOM 811 C CA . GLN A 1 102 ? 28.022 -12.897 -19.798 1.00 65.56 102 GLN A CA 1
ATOM 812 C C . GLN A 1 102 ? 27.617 -13.294 -18.367 1.00 65.56 102 GLN A C 1
ATOM 814 O O . GLN A 1 102 ? 28.252 -14.151 -17.761 1.00 65.56 102 GLN A O 1
ATOM 819 N N . VAL A 1 103 ? 26.493 -12.770 -17.870 1.00 64.50 103 VAL A N 1
ATOM 820 C CA . VAL A 1 103 ? 25.947 -13.062 -16.533 1.00 64.50 103 VAL A CA 1
ATOM 821 C C . VAL A 1 103 ? 25.371 -14.471 -16.472 1.00 64.50 103 VAL A C 1
ATOM 823 O O . VAL A 1 103 ? 25.606 -15.196 -15.507 1.00 64.50 103 VAL A O 1
ATOM 826 N N . LYS A 1 104 ? 24.675 -14.907 -17.532 1.00 65.88 104 LYS A N 1
ATOM 827 C CA . LYS A 1 104 ? 24.212 -16.302 -17.648 1.00 65.88 104 LYS A CA 1
ATOM 828 C C . LYS A 1 104 ? 25.381 -17.296 -17.617 1.00 65.88 104 LYS A C 1
ATOM 830 O O . LYS A 1 104 ? 25.240 -18.372 -17.046 1.00 65.88 104 LYS A O 1
ATOM 835 N N . ARG A 1 105 ? 26.535 -16.932 -18.193 1.00 65.06 105 ARG A N 1
ATOM 836 C CA . ARG A 1 105 ? 27.760 -17.753 -18.176 1.00 65.06 105 ARG A CA 1
ATOM 837 C C . ARG A 1 105 ? 28.480 -17.728 -16.822 1.00 65.06 105 ARG A C 1
ATOM 839 O O . ARG A 1 105 ? 28.936 -18.782 -16.391 1.00 65.06 105 ARG A O 1
ATOM 846 N N . ALA A 1 106 ? 28.555 -16.579 -16.149 1.00 61.78 106 ALA A N 1
ATOM 847 C CA . ALA A 1 106 ? 29.175 -16.448 -14.825 1.00 61.78 106 ALA A CA 1
ATOM 848 C C . ALA A 1 106 ? 28.393 -17.205 -13.734 1.00 61.78 106 ALA A C 1
ATOM 850 O O . ALA A 1 106 ? 28.986 -17.950 -12.955 1.00 61.78 106 ALA A O 1
ATOM 851 N N . LEU A 1 107 ? 27.053 -17.131 -13.752 1.00 62.78 107 LEU A N 1
ATOM 852 C CA . LEU A 1 107 ? 26.176 -17.898 -12.849 1.00 62.78 107 LEU A CA 1
ATOM 853 C C . LEU A 1 107 ? 26.362 -19.419 -12.978 1.00 62.78 107 LEU A C 1
ATOM 855 O O . LEU A 1 107 ? 26.229 -20.134 -11.992 1.00 62.78 107 LEU A O 1
ATOM 859 N N . ALA A 1 108 ? 26.686 -19.913 -14.177 1.00 63.00 108 ALA A N 1
ATOM 860 C CA . ALA A 1 108 ? 26.958 -21.330 -14.416 1.00 63.00 108 ALA A CA 1
ATOM 861 C C . ALA A 1 108 ? 28.362 -21.771 -13.960 1.00 63.00 108 ALA A C 1
ATOM 863 O O . ALA A 1 108 ? 28.597 -22.966 -13.803 1.00 63.00 108 ALA A O 1
ATOM 864 N N . LYS A 1 109 ? 29.298 -20.829 -13.775 1.00 62.41 109 LYS A N 1
ATOM 865 C CA . LYS A 1 109 ? 30.707 -21.101 -13.441 1.00 62.41 109 LYS A CA 1
ATOM 866 C C . LYS A 1 109 ? 31.112 -20.687 -12.021 1.00 62.41 109 LYS A C 1
ATOM 868 O O . LYS A 1 109 ? 32.233 -20.976 -11.627 1.00 62.41 109 LYS A O 1
ATOM 873 N N . GLY A 1 110 ? 30.221 -20.052 -11.256 1.00 60.22 110 GLY A N 1
ATOM 874 C CA . GLY A 1 110 ? 30.466 -19.685 -9.855 1.00 60.22 110 GLY A CA 1
ATOM 875 C C . GLY A 1 110 ? 31.513 -18.583 -9.651 1.00 60.22 110 GLY A C 1
ATOM 876 O O . GLY A 1 110 ? 32.031 -18.453 -8.547 1.00 60.22 110 GLY A O 1
ATOM 877 N N . ASP A 1 111 ? 31.825 -17.800 -10.687 1.00 61.03 111 ASP A N 1
ATOM 878 C CA . ASP A 1 111 ? 32.822 -16.726 -10.635 1.00 61.03 111 ASP A CA 1
ATOM 879 C C . ASP A 1 111 ? 32.133 -15.364 -10.434 1.00 61.03 111 ASP A C 1
ATOM 881 O O . ASP A 1 111 ? 31.208 -15.009 -11.169 1.00 61.03 111 ASP A O 1
ATOM 885 N N . ASN A 1 112 ? 32.546 -14.626 -9.402 1.00 58.34 112 ASN A N 1
ATOM 886 C CA . ASN A 1 112 ? 31.863 -13.430 -8.887 1.00 58.34 112 ASN A CA 1
ATOM 887 C C . ASN A 1 112 ? 32.779 -12.188 -8.924 1.00 58.34 112 ASN A C 1
ATOM 889 O O . ASN A 1 112 ? 32.785 -11.378 -8.000 1.00 58.34 112 ASN A O 1
ATOM 893 N N . GLY A 1 113 ? 33.612 -12.079 -9.966 1.00 64.19 113 GLY A N 1
ATOM 894 C CA . GLY A 1 113 ? 34.522 -10.948 -10.189 1.00 64.19 113 GLY A CA 1
ATOM 895 C C . GLY A 1 113 ? 33.866 -9.709 -10.829 1.00 64.19 113 GLY A C 1
ATOM 896 O O . GLY A 1 113 ? 32.644 -9.568 -10.853 1.00 64.19 113 GLY A O 1
ATOM 897 N N . GLN A 1 114 ? 34.703 -8.829 -11.408 1.00 60.56 114 GLN A N 1
ATOM 898 C CA . GLN A 1 114 ? 34.402 -7.529 -12.059 1.00 60.56 114 GLN A CA 1
ATOM 899 C C . GLN A 1 114 ? 33.104 -7.481 -12.900 1.00 60.56 114 GLN A C 1
ATOM 901 O O . GLN A 1 114 ? 32.438 -6.453 -12.988 1.00 60.56 114 GLN A O 1
ATOM 906 N N . GLN A 1 115 ? 32.719 -8.611 -13.489 1.00 58.03 115 GLN A N 1
ATOM 907 C CA . GLN A 1 115 ? 31.550 -8.792 -14.355 1.00 58.03 115 GLN A CA 1
ATOM 908 C C . GLN A 1 115 ? 30.209 -8.715 -13.599 1.00 58.03 115 GLN A C 1
ATOM 910 O O . GLN A 1 115 ? 29.184 -8.356 -14.183 1.00 58.03 115 GLN A O 1
ATOM 915 N N . GLY A 1 116 ? 30.203 -8.988 -12.289 1.00 63.50 116 GLY A N 1
ATOM 916 C CA . GLY A 1 116 ? 29.044 -8.742 -11.428 1.00 63.50 116 GLY A CA 1
ATOM 917 C C . GLY A 1 116 ? 28.676 -7.253 -11.353 1.00 63.50 116 GLY A C 1
ATOM 918 O O . GLY A 1 116 ? 27.494 -6.914 -11.314 1.00 63.50 116 GLY A O 1
ATOM 919 N N . SER A 1 117 ? 29.677 -6.368 -11.436 1.00 71.12 117 SER A N 1
ATOM 920 C CA . SER A 1 117 ? 29.514 -4.910 -11.341 1.00 71.12 117 SER A CA 1
ATOM 921 C C . SER A 1 117 ? 28.809 -4.303 -12.564 1.00 71.12 117 SER A C 1
ATOM 923 O O . SER A 1 117 ? 27.892 -3.489 -12.422 1.00 71.12 117 SER A O 1
ATOM 925 N N . GLU A 1 118 ? 29.152 -4.749 -13.778 1.00 75.19 118 GLU A N 1
ATOM 926 C CA . GLU A 1 118 ? 28.475 -4.302 -15.008 1.00 75.19 118 GLU A CA 1
ATOM 927 C C . GLU A 1 118 ? 27.018 -4.779 -15.062 1.00 75.19 118 GLU A C 1
ATOM 929 O O . GLU A 1 118 ? 26.120 -4.016 -15.422 1.00 75.19 118 GLU A O 1
ATOM 934 N N . CYS A 1 119 ? 26.750 -6.019 -14.633 1.00 76.62 119 CYS A N 1
ATOM 935 C CA . CYS A 1 119 ? 25.381 -6.522 -14.513 1.00 76.62 119 CYS A CA 1
ATOM 936 C C . CYS A 1 119 ? 24.552 -5.685 -13.540 1.00 76.62 119 CYS A C 1
ATOM 938 O O . CYS A 1 119 ? 23.371 -5.423 -13.783 1.00 76.62 119 CYS A O 1
ATOM 940 N N . GLU A 1 120 ? 25.139 -5.321 -12.403 1.00 83.12 120 GLU A N 1
ATOM 941 C CA . GLU A 1 120 ? 24.441 -4.542 -11.395 1.00 83.12 120 GLU A CA 1
ATOM 942 C C . GLU A 1 120 ? 24.162 -3.118 -11.886 1.00 83.12 120 GLU A C 1
ATOM 944 O O . GLU A 1 120 ? 23.056 -2.613 -11.684 1.00 83.12 120 GLU A O 1
ATOM 949 N N . THR A 1 121 ? 25.109 -2.518 -12.609 1.00 86.75 121 THR A N 1
ATOM 950 C CA . THR A 1 121 ? 24.935 -1.220 -13.275 1.00 86.75 121 THR A CA 1
ATOM 951 C C . THR A 1 121 ? 23.788 -1.266 -14.285 1.00 86.75 121 THR A C 1
ATOM 953 O O . THR A 1 121 ? 22.844 -0.487 -14.160 1.00 86.75 121 THR A O 1
ATOM 956 N N . TYR A 1 122 ? 23.777 -2.253 -15.187 1.00 86.88 122 TYR A N 1
ATOM 957 C CA . TYR A 1 122 ? 22.686 -2.443 -16.151 1.00 86.88 122 TYR A CA 1
ATOM 958 C C . TYR A 1 122 ? 21.317 -2.598 -15.470 1.00 86.88 122 TYR A C 1
ATOM 960 O O . TYR A 1 122 ? 20.329 -1.979 -15.868 1.00 86.88 122 TYR A O 1
ATOM 968 N N . VAL A 1 123 ? 21.234 -3.403 -14.403 1.00 89.31 123 VAL A N 1
ATOM 969 C CA . VAL A 1 123 ? 19.984 -3.579 -13.647 1.00 89.31 123 VAL A CA 1
ATOM 970 C C . VAL A 1 123 ? 19.522 -2.259 -13.025 1.00 89.31 123 VAL A C 1
ATOM 972 O O . VAL A 1 123 ? 18.323 -1.972 -13.050 1.00 89.31 123 VAL A O 1
ATOM 975 N N . ARG A 1 124 ? 20.438 -1.451 -12.478 1.00 91.31 124 ARG A N 1
ATOM 976 C CA . ARG A 1 124 ? 20.116 -0.136 -11.899 1.00 91.31 124 ARG A CA 1
ATOM 977 C C . ARG A 1 124 ? 19.622 0.846 -12.963 1.00 91.31 124 ARG A C 1
ATOM 979 O O . ARG A 1 124 ? 18.603 1.498 -12.741 1.00 91.31 124 ARG A O 1
ATOM 986 N N . GLU A 1 125 ? 20.269 0.899 -14.123 1.00 91.56 125 GLU A N 1
ATOM 987 C CA . GLU A 1 125 ? 19.836 1.732 -15.254 1.00 91.56 125 GLU A CA 1
ATOM 988 C C . GLU A 1 125 ? 18.445 1.327 -15.748 1.00 91.56 125 GLU A C 1
ATOM 990 O O . GLU A 1 125 ? 17.562 2.170 -15.921 1.00 91.56 125 GLU A O 1
ATOM 995 N N . MET A 1 126 ? 18.205 0.023 -15.902 1.00 92.25 126 MET A N 1
ATOM 996 C CA . MET A 1 126 ? 16.897 -0.492 -16.298 1.00 92.25 126 MET A CA 1
ATOM 997 C C . MET A 1 126 ? 15.817 -0.175 -15.262 1.00 92.25 126 MET A C 1
ATOM 999 O O . MET A 1 126 ? 14.696 0.163 -15.640 1.00 92.25 126 MET A O 1
ATOM 1003 N N . GLN A 1 127 ? 16.135 -0.252 -13.966 1.00 93.38 127 GLN A N 1
ATOM 1004 C CA . GLN A 1 127 ? 15.225 0.160 -12.894 1.00 93.38 127 GLN A CA 1
ATOM 1005 C C . GLN A 1 127 ? 14.863 1.639 -13.005 1.00 93.38 127 GLN A C 1
ATOM 1007 O O . GLN A 1 127 ? 13.684 1.956 -12.916 1.00 93.38 127 GLN A O 1
ATOM 1012 N N . GLN A 1 128 ? 15.833 2.525 -13.231 1.00 94.31 128 GLN A N 1
ATOM 1013 C CA . GLN A 1 128 ? 15.565 3.957 -13.386 1.00 94.31 128 GLN A CA 1
ATOM 1014 C C . GLN A 1 128 ? 14.737 4.246 -14.641 1.00 94.31 128 GLN A C 1
ATOM 1016 O O . GLN A 1 128 ? 13.715 4.920 -14.564 1.00 94.31 128 GLN A O 1
ATOM 1021 N N . ARG A 1 129 ? 15.133 3.684 -15.787 1.00 94.06 129 ARG A N 1
ATOM 1022 C CA . ARG A 1 129 ? 14.480 3.925 -17.080 1.00 94.06 129 ARG A CA 1
ATOM 1023 C C . ARG A 1 129 ? 13.055 3.376 -17.153 1.00 94.06 129 ARG A C 1
ATOM 1025 O O . ARG A 1 129 ? 12.215 3.958 -17.830 1.00 94.06 129 ARG A O 1
ATOM 1032 N N . CYS A 1 130 ? 12.794 2.236 -16.516 1.00 94.00 130 CYS A N 1
ATOM 1033 C CA . CYS A 1 130 ? 11.488 1.573 -16.569 1.00 94.00 130 CYS A CA 1
ATOM 1034 C C . CYS A 1 130 ? 10.550 1.974 -15.427 1.00 94.00 130 CYS A C 1
ATOM 1036 O O . CYS A 1 130 ? 9.429 1.463 -15.380 1.00 94.00 130 CYS A O 1
ATOM 1038 N N . LEU A 1 131 ? 10.989 2.829 -14.498 1.00 95.38 131 LEU A N 1
ATOM 1039 C CA . LEU A 1 131 ? 10.164 3.311 -13.397 1.00 95.38 131 LEU A CA 1
ATOM 1040 C C . LEU A 1 131 ? 9.151 4.337 -13.908 1.00 95.38 131 LEU A C 1
ATOM 1042 O O . LEU A 1 131 ? 9.513 5.354 -14.490 1.00 95.38 131 LEU A O 1
ATOM 1046 N N . ILE A 1 132 ? 7.875 4.084 -13.642 1.00 93.31 132 ILE A N 1
ATOM 1047 C CA . ILE A 1 132 ? 6.772 4.978 -13.975 1.00 93.31 132 ILE A CA 1
ATOM 1048 C C . ILE A 1 132 ? 6.135 5.467 -12.675 1.00 93.31 132 ILE A C 1
ATOM 1050 O O . ILE A 1 132 ? 5.678 4.667 -11.850 1.00 93.31 132 ILE A O 1
ATOM 1054 N N . GLN A 1 133 ? 6.081 6.792 -12.511 1.00 94.06 133 GLN A N 1
ATOM 1055 C CA . GLN A 1 133 ? 5.297 7.433 -11.460 1.00 94.06 133 GLN A CA 1
ATOM 1056 C C . GLN A 1 133 ? 3.818 7.323 -11.824 1.00 94.06 133 GLN A C 1
ATOM 1058 O O . GLN A 1 133 ? 3.379 7.854 -12.841 1.00 94.06 133 GLN A O 1
ATOM 1063 N N . ARG A 1 134 ? 3.049 6.613 -11.000 1.00 91.81 134 ARG A N 1
ATOM 1064 C CA . ARG A 1 134 ? 1.603 6.480 -11.183 1.00 91.81 134 ARG A CA 1
ATOM 1065 C C . ARG A 1 134 ? 0.849 7.612 -10.504 1.00 91.81 134 ARG A C 1
ATOM 1067 O O . ARG A 1 134 ? -0.072 8.152 -11.098 1.00 91.81 134 ARG A O 1
ATOM 1074 N N . ARG A 1 135 ? 1.219 7.911 -9.258 1.00 92.94 135 ARG A N 1
ATOM 1075 C CA . ARG A 1 135 ? 0.578 8.933 -8.424 1.00 92.94 135 ARG A CA 1
ATOM 1076 C C . ARG A 1 135 ? 1.467 9.349 -7.265 1.00 92.94 135 ARG A C 1
ATOM 1078 O O . ARG A 1 135 ? 2.394 8.618 -6.917 1.00 92.94 135 ARG A O 1
ATOM 1085 N N . HIS A 1 136 ? 1.182 10.490 -6.658 1.00 93.81 136 HIS A N 1
ATOM 1086 C CA . HIS A 1 136 ? 1.883 10.960 -5.461 1.00 93.81 136 HIS A CA 1
ATOM 1087 C C . HIS A 1 136 ? 1.133 10.528 -4.197 1.00 93.81 136 HIS A C 1
ATOM 1089 O O . HIS A 1 136 ? -0.073 10.302 -4.273 1.00 93.81 136 HIS A O 1
ATOM 1095 N N . PRO A 1 137 ? 1.814 10.364 -3.049 1.00 93.94 137 PRO A N 1
ATOM 1096 C CA . PRO A 1 137 ? 1.129 10.091 -1.791 1.00 93.94 137 PRO A CA 1
ATOM 1097 C C . PRO A 1 137 ? 0.228 11.270 -1.382 1.00 93.94 137 PRO A C 1
ATOM 1099 O O . PRO A 1 137 ? 0.469 12.398 -1.832 1.00 93.94 137 PRO A O 1
ATOM 1102 N N . PRO A 1 138 ? -0.775 11.039 -0.514 1.00 94.19 138 PRO A N 1
ATOM 1103 C CA . PRO A 1 138 ? -1.586 12.111 0.048 1.00 94.19 138 PRO A CA 1
ATOM 1104 C C . PRO A 1 138 ? -0.712 13.199 0.676 1.00 94.19 138 PRO A C 1
ATOM 1106 O O . PRO A 1 138 ? 0.148 12.923 1.512 1.00 94.19 138 PRO A O 1
ATOM 1109 N N . ARG A 1 139 ? -0.938 14.449 0.260 1.00 95.25 139 ARG A N 1
ATOM 1110 C CA . ARG A 1 139 ? -0.271 15.630 0.835 1.00 95.25 139 ARG A CA 1
ATOM 1111 C C . ARG A 1 139 ? -0.985 16.174 2.064 1.00 95.25 139 ARG A C 1
ATOM 1113 O O . ARG A 1 139 ? -0.437 17.044 2.731 1.00 95.25 139 ARG A O 1
ATOM 1120 N N . ARG A 1 140 ? -2.211 15.712 2.313 1.00 95.44 140 ARG A N 1
ATOM 1121 C CA . ARG A 1 140 ? -3.061 16.093 3.439 1.00 95.44 140 ARG A CA 1
ATOM 1122 C C . ARG A 1 140 ? -3.811 14.853 3.915 1.00 95.44 140 ARG A C 1
ATOM 1124 O O . ARG A 1 140 ? -4.361 14.134 3.083 1.00 95.44 140 ARG A O 1
ATOM 1131 N N . SER A 1 141 ? -3.822 14.617 5.222 1.00 93.56 141 SER A N 1
ATOM 1132 C CA . SER A 1 141 ? -4.523 13.487 5.849 1.00 93.56 141 SER A CA 1
ATOM 1133 C C . SER A 1 141 ? -4.969 13.853 7.263 1.00 93.56 141 SER A C 1
ATOM 1135 O O . SER A 1 141 ? -4.318 14.672 7.920 1.00 93.56 141 SER A O 1
ATOM 1137 N N . SER A 1 142 ? -6.054 13.254 7.751 1.00 94.38 142 SER A N 1
ATOM 1138 C CA . SER A 1 142 ? -6.529 13.437 9.128 1.00 94.38 142 SER A CA 1
ATOM 1139 C C . SER A 1 142 ? -6.620 12.097 9.848 1.00 94.38 142 SER A C 1
ATOM 1141 O O . SER A 1 142 ? -6.756 11.035 9.240 1.00 94.38 142 SER A O 1
ATOM 1143 N N . CYS A 1 143 ? -6.464 12.108 11.170 1.00 94.38 143 CYS A N 1
ATOM 1144 C CA . CYS A 1 143 ? -6.599 10.876 11.933 1.00 94.38 143 CYS A CA 1
ATOM 1145 C C . CYS A 1 143 ? -8.062 10.387 11.891 1.00 94.38 143 CYS A C 1
ATOM 1147 O O . CYS A 1 143 ? -8.947 11.133 12.304 1.00 94.38 143 CYS A O 1
ATOM 1149 N N . PRO A 1 144 ? -8.333 9.134 11.474 1.00 92.56 144 PRO A N 1
ATOM 1150 C CA . PRO A 1 144 ? -9.689 8.585 11.436 1.00 92.56 144 PRO A CA 1
ATOM 1151 C C . PRO A 1 144 ? -10.240 8.208 12.820 1.00 92.56 144 PRO A C 1
ATOM 1153 O O . PRO A 1 144 ? -11.373 7.742 12.929 1.00 92.56 144 PRO A O 1
ATOM 1156 N N . LYS A 1 145 ? -9.440 8.330 13.887 1.00 91.62 145 LYS A N 1
ATOM 1157 C CA . LYS A 1 145 ? -9.854 7.942 15.235 1.00 91.62 145 LYS A CA 1
ATOM 1158 C C . LYS A 1 145 ? -10.804 8.991 15.839 1.00 91.62 145 LYS A C 1
ATOM 1160 O O . LYS A 1 145 ? -10.420 10.162 15.916 1.00 91.62 145 LYS A O 1
ATOM 1165 N N . PRO A 1 146 ? -11.958 8.584 16.400 1.00 89.75 146 PRO A N 1
ATOM 1166 C CA . PRO A 1 146 ? -12.805 9.468 17.191 1.00 89.75 146 PRO A CA 1
ATOM 1167 C C . PRO A 1 146 ? -12.018 10.161 18.311 1.00 89.75 146 PRO A C 1
ATOM 1169 O O . PRO A 1 146 ? -11.220 9.540 19.017 1.00 89.75 146 PRO A O 1
ATOM 1172 N N . ASN A 1 147 ? -12.252 11.460 18.494 1.00 88.75 147 ASN A N 1
ATOM 1173 C CA . ASN A 1 147 ? -11.572 12.313 19.482 1.00 88.75 147 ASN A CA 1
ATOM 1174 C C . ASN A 1 147 ? -10.066 12.540 19.240 1.00 88.75 147 ASN A C 1
ATOM 1176 O O . ASN A 1 147 ? -9.390 13.113 20.096 1.00 88.75 147 ASN A O 1
ATOM 1180 N N . CYS A 1 148 ? -9.527 12.138 18.086 1.00 92.81 148 CYS A N 1
ATOM 1181 C CA . CYS A 1 148 ? -8.179 12.507 17.672 1.00 92.81 148 CYS A CA 1
ATOM 1182 C C . CYS A 1 148 ? -8.231 13.629 16.629 1.00 92.81 148 CYS A C 1
ATOM 1184 O O . CYS A 1 148 ? -8.743 13.437 15.535 1.00 92.81 148 CYS A O 1
ATOM 1186 N N . VAL A 1 149 ? -7.668 14.795 16.951 1.00 92.56 149 VAL A N 1
ATOM 1187 C CA . VAL A 1 149 ? -7.717 15.993 16.085 1.00 92.56 149 VAL A CA 1
ATOM 1188 C C . VAL A 1 149 ? -6.448 16.201 15.252 1.00 92.56 149 VAL A C 1
ATOM 1190 O O . VAL A 1 149 ? -6.226 17.283 14.719 1.00 92.56 149 VAL A O 1
ATOM 1193 N N . ASN A 1 150 ? -5.577 15.191 15.160 1.00 94.88 150 ASN A N 1
ATOM 1194 C CA . ASN A 1 150 ? -4.323 15.328 14.423 1.00 94.88 150 ASN A CA 1
ATOM 1195 C C . ASN A 1 150 ? -4.569 15.380 12.912 1.00 94.88 150 ASN A C 1
ATOM 1197 O O . ASN A 1 150 ? -5.213 14.498 12.338 1.00 94.88 150 ASN A O 1
ATOM 1201 N N . THR A 1 151 ? -3.978 16.387 12.279 1.00 95.75 151 THR A N 1
ATOM 1202 C CA . THR A 1 151 ? -3.958 16.591 10.830 1.00 95.75 151 THR A CA 1
ATOM 1203 C C . THR A 1 151 ? -2.519 16.719 10.355 1.00 95.75 151 THR A C 1
ATOM 1205 O O . THR A 1 151 ? -1.691 17.308 11.049 1.00 95.75 151 THR A O 1
ATOM 1208 N N . PHE A 1 152 ? -2.235 16.203 9.166 1.00 95.88 152 PHE A N 1
ATOM 1209 C CA . PHE A 1 152 ? -0.897 16.154 8.581 1.00 95.88 152 PHE A CA 1
ATOM 1210 C C . PHE A 1 152 ? -0.913 16.856 7.230 1.00 95.88 152 PHE A C 1
ATOM 1212 O O . PHE A 1 152 ? -1.847 16.654 6.450 1.00 95.88 152 PHE A O 1
ATOM 1219 N N . GLU A 1 153 ? 0.110 17.659 6.940 1.00 96.50 153 GLU A N 1
ATOM 1220 C CA . GLU A 1 153 ? 0.214 18.409 5.690 1.00 96.50 153 GLU A CA 1
ATOM 1221 C C . GLU A 1 153 ? 1.662 18.492 5.196 1.00 96.50 153 GLU A C 1
ATOM 1223 O O . GLU A 1 153 ? 2.596 18.666 5.973 1.00 96.50 153 GLU A O 1
ATOM 1228 N N . GLY A 1 154 ? 1.843 18.373 3.880 1.00 96.06 154 GLY A N 1
ATOM 1229 C CA . GLY A 1 154 ? 3.137 18.496 3.217 1.00 96.06 154 GLY A CA 1
ATOM 1230 C C . GLY A 1 154 ? 3.651 17.188 2.604 1.00 96.06 154 GLY A C 1
ATOM 1231 O O . GLY A 1 154 ? 2.912 16.211 2.476 1.00 96.06 154 GLY A O 1
ATOM 1232 N N . PRO A 1 155 ? 4.923 17.160 2.161 1.00 94.88 155 PRO A N 1
ATOM 1233 C CA . PRO A 1 155 ? 5.508 16.004 1.475 1.00 94.88 155 PRO A CA 1
ATOM 1234 C C . PRO A 1 155 ? 5.603 14.735 2.334 1.00 94.88 155 PRO A C 1
ATOM 1236 O O . PRO A 1 155 ? 5.613 13.639 1.782 1.00 94.88 155 PRO A O 1
ATOM 1239 N N . THR A 1 156 ? 5.674 14.883 3.660 1.00 95.56 156 THR A N 1
ATOM 1240 C CA . THR A 1 156 ? 5.787 13.791 4.643 1.00 95.56 156 THR A CA 1
ATOM 1241 C C . THR A 1 156 ? 4.450 13.420 5.283 1.00 95.56 156 THR A C 1
ATOM 1243 O O . THR A 1 156 ? 4.409 12.497 6.094 1.00 95.56 156 THR A O 1
ATOM 1246 N N . ALA A 1 157 ? 3.352 14.088 4.901 1.00 96.12 157 ALA A N 1
ATOM 1247 C CA . ALA A 1 157 ? 2.048 13.940 5.547 1.00 96.12 157 ALA A CA 1
ATOM 1248 C C . ALA A 1 157 ? 1.578 12.483 5.605 1.00 96.12 157 ALA A C 1
ATOM 1250 O O . ALA A 1 157 ? 1.110 12.019 6.640 1.00 96.12 157 ALA A O 1
ATOM 1251 N N . TRP A 1 158 ? 1.750 11.740 4.509 1.00 95.88 158 TRP A N 1
ATOM 1252 C CA . TRP A 1 158 ? 1.388 10.327 4.452 1.00 95.88 158 TRP A CA 1
ATOM 1253 C C . TRP A 1 158 ? 2.216 9.453 5.404 1.00 95.88 158 TRP A C 1
ATOM 1255 O O . TRP A 1 158 ? 1.671 8.586 6.090 1.00 95.88 158 TRP A O 1
ATOM 1265 N N . ASP A 1 159 ? 3.529 9.673 5.474 1.00 95.81 159 ASP A N 1
ATOM 1266 C CA . ASP A 1 159 ? 4.404 8.890 6.348 1.00 95.81 159 ASP A CA 1
ATOM 1267 C C . ASP A 1 159 ? 4.083 9.176 7.822 1.00 95.81 159 ASP A C 1
ATOM 1269 O O . ASP A 1 159 ? 3.915 8.246 8.615 1.00 95.81 159 ASP A O 1
ATOM 1273 N N . GLU A 1 160 ? 3.890 10.449 8.170 1.00 97.12 160 GLU A N 1
ATOM 1274 C CA . GLU A 1 160 ? 3.466 10.878 9.506 1.00 97.12 160 GLU A CA 1
ATOM 1275 C C . GLU A 1 160 ? 2.094 10.311 9.883 1.00 97.12 160 GLU A C 1
ATOM 1277 O O . GLU A 1 160 ? 1.926 9.788 10.989 1.00 97.12 160 GLU A O 1
ATOM 1282 N N . TRP A 1 161 ? 1.137 10.344 8.951 1.00 96.00 161 TRP A N 1
ATOM 1283 C CA . TRP A 1 161 ? -0.193 9.776 9.138 1.00 96.00 161 TRP A CA 1
ATOM 1284 C C . TRP A 1 161 ? -0.127 8.269 9.396 1.00 96.00 161 TRP A C 1
ATOM 1286 O O . TRP A 1 161 ? -0.693 7.794 10.383 1.00 96.00 161 TRP A O 1
ATOM 1296 N N . THR A 1 162 ? 0.612 7.505 8.580 1.00 95.44 162 THR A N 1
ATOM 1297 C CA . THR A 1 162 ? 0.720 6.049 8.785 1.00 95.44 162 THR A CA 1
ATOM 1298 C C . THR A 1 162 ? 1.380 5.708 10.122 1.00 95.44 162 THR A C 1
ATOM 1300 O O . THR A 1 162 ? 0.922 4.803 10.823 1.00 95.44 162 THR A O 1
ATOM 1303 N N . GLU A 1 163 ? 2.413 6.443 10.535 1.00 96.62 163 GLU A N 1
ATOM 1304 C CA . GLU A 1 163 ? 3.037 6.245 11.847 1.00 96.62 163 GLU A CA 1
ATOM 1305 C C . GLU A 1 163 ? 2.126 6.655 13.006 1.00 96.62 163 GLU A C 1
ATOM 1307 O O . GLU A 1 163 ? 2.142 6.029 14.070 1.00 96.62 163 GLU A O 1
ATOM 1312 N N . HIS A 1 164 ? 1.320 7.697 12.828 1.00 95.69 164 HIS A N 1
ATOM 1313 C CA . HIS A 1 164 ? 0.362 8.135 13.829 1.00 95.69 164 HIS A CA 1
ATOM 1314 C C . HIS A 1 164 ? -0.775 7.131 14.024 1.00 95.69 164 HIS A C 1
ATOM 1316 O O . HIS A 1 164 ? -0.984 6.652 15.140 1.00 95.69 164 HIS A O 1
ATOM 1322 N N . VAL A 1 165 ? -1.467 6.769 12.944 1.00 94.81 165 VAL A N 1
ATOM 1323 C CA . VAL A 1 165 ? -2.586 5.820 12.978 1.00 94.81 165 VAL A CA 1
ATOM 1324 C C . VAL A 1 165 ? -2.114 4.439 13.434 1.00 94.81 165 VAL A C 1
ATOM 1326 O O . VAL A 1 165 ? -2.763 3.803 14.266 1.00 94.81 165 VAL A O 1
ATOM 1329 N N . GLY A 1 166 ? -0.924 4.015 12.998 1.00 93.88 166 GLY A N 1
ATOM 1330 C CA . GLY A 1 166 ? -0.314 2.770 13.459 1.00 93.88 166 GLY A CA 1
ATOM 1331 C C . GLY A 1 166 ? -0.129 2.708 14.981 1.00 93.88 166 GLY A C 1
ATOM 1332 O O . GLY A 1 166 ? -0.334 1.649 15.568 1.00 93.88 166 GLY A O 1
ATOM 1333 N N . ARG A 1 167 ? 0.176 3.830 15.651 1.00 93.75 167 ARG A N 1
ATOM 1334 C CA . ARG A 1 167 ? 0.293 3.871 17.124 1.00 93.75 167 ARG A CA 1
ATOM 1335 C C . ARG A 1 167 ? -1.041 3.683 17.844 1.00 93.75 167 ARG A C 1
ATOM 1337 O O . ARG A 1 167 ? -1.042 3.165 18.957 1.00 93.75 167 ARG A O 1
ATOM 1344 N N . HIS A 1 168 ? -2.160 4.100 17.252 1.00 93.50 168 HIS A N 1
ATOM 1345 C CA . HIS A 1 168 ? -3.486 3.818 17.813 1.00 93.50 168 HIS A CA 1
ATOM 1346 C C . HIS A 1 168 ? -3.798 2.320 17.739 1.00 93.50 168 HIS A C 1
ATOM 1348 O O . HIS A 1 168 ? -4.171 1.708 18.740 1.00 93.50 168 HIS A O 1
ATOM 1354 N N . MET A 1 169 ? -3.526 1.702 16.590 1.00 92.00 169 MET A N 1
ATOM 1355 C CA . MET A 1 169 ? -3.682 0.258 16.395 1.00 92.00 169 MET A CA 1
ATOM 1356 C C . MET A 1 169 ? -2.808 -0.556 17.368 1.00 92.00 169 MET A C 1
ATOM 1358 O O . MET A 1 169 ? -3.290 -1.503 17.987 1.00 92.00 169 MET A O 1
ATOM 1362 N N . GLU A 1 170 ? -1.552 -0.149 17.594 1.00 90.75 170 GLU A N 1
ATOM 1363 C CA . GLU A 1 170 ? -0.638 -0.789 18.563 1.00 90.75 170 GLU A CA 1
ATOM 1364 C C . GLU A 1 170 ? -1.157 -0.751 20.012 1.00 90.75 170 GLU A C 1
ATOM 1366 O O . GLU A 1 170 ? -0.833 -1.635 20.805 1.00 90.75 170 GLU A O 1
ATOM 1371 N N . LYS A 1 171 ? -1.985 0.242 20.358 1.00 88.25 171 LYS A N 1
ATOM 1372 C CA . LYS A 1 171 ? -2.615 0.378 21.681 1.00 88.25 171 LYS A CA 1
ATOM 1373 C C . LYS A 1 171 ? -3.926 -0.404 21.821 1.00 88.25 171 LYS A C 1
ATOM 1375 O O . LYS A 1 171 ? -4.547 -0.342 22.877 1.00 88.25 171 LYS A O 1
ATOM 1380 N N . GLY A 1 172 ? -4.335 -1.145 20.790 1.00 83.81 172 GLY A N 1
ATOM 1381 C CA . GLY A 1 172 ? -5.600 -1.883 20.774 1.00 83.81 172 GLY A CA 1
ATOM 1382 C C . GLY A 1 172 ? -6.806 -1.029 20.384 1.00 83.81 172 GLY A C 1
ATOM 1383 O O . GLY A 1 172 ? -7.937 -1.428 20.624 1.00 83.81 172 GLY A O 1
ATOM 1384 N N . GLU A 1 173 ? -6.582 0.135 19.774 1.00 84.44 173 GLU A N 1
ATOM 1385 C CA . GLU A 1 173 ? -7.638 1.066 19.360 1.00 84.44 173 GLU A CA 1
ATOM 1386 C C . GLU A 1 173 ? -7.914 0.992 17.845 1.00 84.44 173 GLU A C 1
ATOM 1388 O O . GLU A 1 173 ? -8.375 1.962 17.248 1.00 84.44 173 GLU A O 1
ATOM 1393 N N . GLY A 1 174 ? -7.563 -0.127 17.202 1.00 77.62 174 GLY A N 1
ATOM 1394 C CA . GLY A 1 174 ? -7.667 -0.305 15.750 1.00 77.62 174 GLY A CA 1
ATOM 1395 C C . GLY A 1 174 ? -9.089 -0.552 15.239 1.00 77.62 174 GLY A C 1
ATOM 1396 O O . GLY A 1 174 ? -9.389 -0.174 14.110 1.00 77.62 174 GLY A O 1
ATOM 1397 N N . ASP A 1 175 ? -9.957 -1.141 16.066 1.00 72.69 175 ASP A N 1
ATOM 1398 C CA . ASP A 1 175 ? -11.338 -1.490 15.693 1.00 72.69 175 ASP A CA 1
ATOM 1399 C C . ASP A 1 175 ? -12.293 -0.279 15.712 1.00 72.69 175 ASP A C 1
ATOM 1401 O O . ASP A 1 175 ? -13.366 -0.327 15.122 1.00 72.69 175 ASP A O 1
ATOM 1405 N N . ASP A 1 176 ? -11.888 0.816 16.362 1.00 76.19 176 ASP A N 1
ATOM 1406 C CA . ASP A 1 176 ? -12.658 2.063 16.508 1.00 76.19 176 ASP A CA 1
ATOM 1407 C C . ASP A 1 176 ? -12.214 3.146 15.504 1.00 76.19 176 ASP A C 1
ATOM 1409 O O . ASP A 1 176 ? -12.473 4.335 15.674 1.00 76.19 176 ASP A O 1
ATOM 1413 N N . LEU A 1 177 ? -11.470 2.770 14.462 1.00 81.69 177 LEU A N 1
ATOM 1414 C CA . LEU A 1 177 ? -11.035 3.720 13.442 1.00 81.69 177 LEU A CA 1
ATOM 1415 C C . LEU A 1 177 ? -12.143 3.922 12.404 1.00 81.69 177 LEU A C 1
ATOM 1417 O O . LEU A 1 177 ? -12.598 2.973 11.766 1.00 81.69 177 LEU A O 1
ATOM 1421 N N . GLY A 1 178 ? -12.553 5.178 12.226 1.00 84.19 178 GLY A N 1
ATOM 1422 C CA . GLY A 1 178 ? -13.477 5.587 11.175 1.00 84.19 178 GLY A CA 1
ATOM 1423 C C . GLY A 1 178 ? -12.812 5.661 9.799 1.00 84.19 178 GLY A C 1
ATOM 1424 O O . GLY A 1 178 ? -11.782 5.039 9.528 1.00 84.19 178 GLY A O 1
ATOM 1425 N N . VAL A 1 179 ? -13.404 6.459 8.915 1.00 83.25 179 VAL A N 1
ATOM 1426 C CA . VAL A 1 179 ? -12.833 6.781 7.603 1.00 83.25 179 VAL A CA 1
ATOM 1427 C C . VAL A 1 179 ? -12.203 8.166 7.681 1.00 83.25 179 VAL A C 1
ATOM 1429 O O . VAL A 1 179 ? -12.826 9.102 8.167 1.00 83.25 179 VAL A O 1
ATOM 1432 N N . ASP A 1 180 ? -10.957 8.291 7.226 1.00 84.12 180 ASP A N 1
ATOM 1433 C CA . ASP A 1 180 ? -1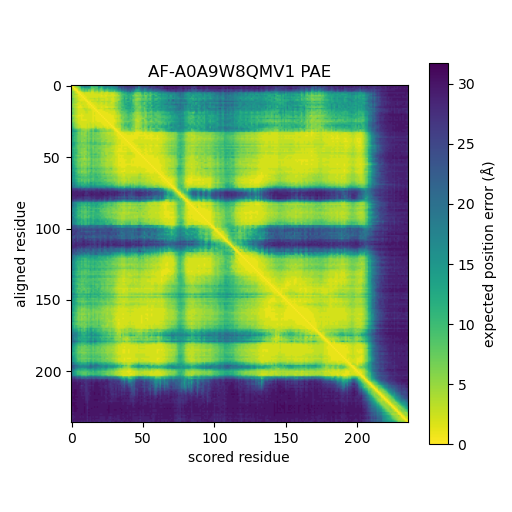0.318 9.594 7.030 1.00 84.12 180 ASP A CA 1
ATOM 1434 C C . ASP A 1 180 ? -10.947 10.242 5.785 1.00 84.12 180 ASP A C 1
ATOM 1436 O O . ASP A 1 180 ? -10.754 9.756 4.668 1.00 84.12 180 ASP A O 1
ATOM 1440 N N . ASP A 1 181 ? -11.706 11.324 5.980 1.00 87.19 181 ASP A N 1
ATOM 1441 C CA . ASP A 1 181 ? -12.373 12.065 4.901 1.00 87.19 181 ASP A CA 1
ATOM 1442 C C . ASP A 1 181 ? -11.379 12.571 3.840 1.00 87.19 181 ASP A C 1
ATOM 1444 O O . ASP A 1 181 ? -11.687 12.567 2.645 1.00 87.19 181 ASP A O 1
ATOM 1448 N N . LEU A 1 182 ? -10.161 12.956 4.244 1.00 93.62 182 LEU A N 1
ATOM 1449 C CA . LEU A 1 182 ? -9.119 13.414 3.320 1.00 93.62 182 LEU A CA 1
ATOM 1450 C C . LEU A 1 182 ? -8.513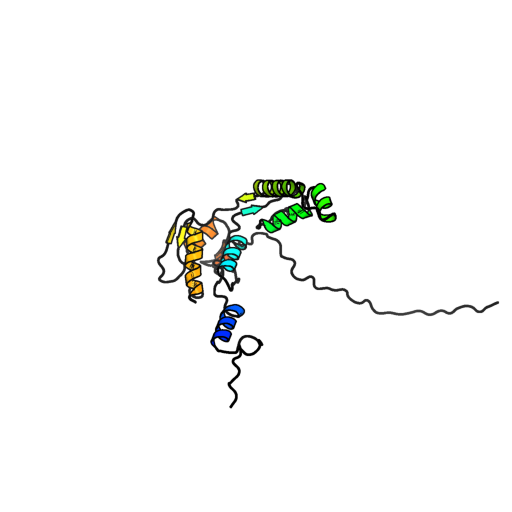 12.244 2.538 1.00 93.62 182 LEU A C 1
ATOM 1452 O O . LEU A 1 182 ? -8.234 12.383 1.345 1.00 93.62 182 LEU A O 1
ATOM 1456 N N . LEU A 1 183 ? -8.349 11.078 3.172 1.00 92.94 183 LEU A N 1
ATOM 1457 C CA . LEU A 1 183 ? -7.933 9.858 2.473 1.00 92.94 183 LEU A CA 1
ATOM 1458 C C . LEU A 1 183 ? -8.997 9.400 1.471 1.00 92.94 183 LEU A C 1
AT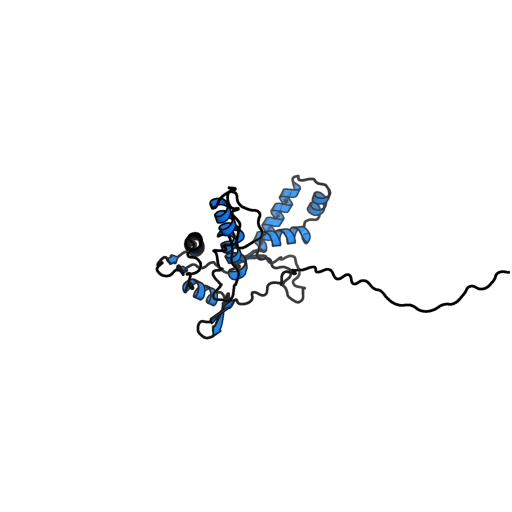OM 1460 O O . LEU A 1 183 ? -8.648 8.992 0.362 1.00 92.94 183 LEU A O 1
ATOM 1464 N N . LEU A 1 184 ? -10.276 9.471 1.842 1.00 93.19 184 LEU A N 1
ATOM 1465 C CA . LEU A 1 184 ? -11.388 9.148 0.953 1.00 93.19 184 LEU A CA 1
ATOM 1466 C C . LEU A 1 184 ? -11.418 10.090 -0.256 1.00 93.19 184 LEU A C 1
ATOM 1468 O O . LEU A 1 184 ? -11.490 9.615 -1.391 1.00 93.19 184 LEU A O 1
ATOM 1472 N N . GLN A 1 185 ? -11.308 11.400 -0.026 1.00 94.31 185 GLN A N 1
ATOM 1473 C CA . GLN A 1 185 ? -11.247 12.392 -1.098 1.00 94.31 185 GLN A CA 1
ATOM 1474 C C . GLN A 1 185 ? -10.079 12.105 -2.050 1.00 94.31 185 GLN A C 1
ATOM 1476 O O . GLN A 1 185 ? -10.286 11.972 -3.256 1.00 94.31 185 GLN A O 1
ATOM 1481 N N . TYR A 1 186 ? -8.873 11.922 -1.509 1.00 95.44 186 TYR A N 1
ATOM 1482 C CA . TYR A 1 186 ? -7.700 11.549 -2.298 1.00 95.44 186 TYR A CA 1
ATOM 1483 C C . TYR A 1 186 ? -7.941 10.262 -3.102 1.00 95.44 186 TYR A C 1
ATOM 1485 O O . TYR A 1 186 ? -7.600 10.180 -4.280 1.00 95.44 186 TYR A O 1
ATOM 1493 N N . ALA A 1 187 ? -8.538 9.241 -2.483 1.00 95.00 187 ALA A N 1
ATOM 1494 C CA . ALA A 1 187 ? -8.773 7.959 -3.130 1.00 95.00 187 ALA A CA 1
ATOM 1495 C C . ALA A 1 187 ? -9.758 8.058 -4.304 1.00 95.00 187 ALA A C 1
ATOM 1497 O O . ALA A 1 187 ? -9.596 7.322 -5.281 1.00 95.00 187 ALA A O 1
ATOM 1498 N N . LEU A 1 188 ? -10.750 8.948 -4.221 1.00 94.56 188 LEU A N 1
ATOM 1499 C CA . LEU A 1 188 ? -11.672 9.248 -5.317 1.00 94.56 188 LEU A CA 1
ATOM 1500 C C . LEU A 1 188 ? -10.961 10.001 -6.448 1.00 94.56 188 LEU A C 1
ATOM 1502 O O . LEU A 1 188 ? -11.043 9.583 -7.601 1.00 94.56 188 LEU A O 1
ATOM 1506 N N . GLU A 1 189 ? -10.215 11.060 -6.120 1.00 94.56 189 GLU A N 1
ATOM 1507 C CA . GLU A 1 189 ? -9.462 11.872 -7.092 1.00 94.56 189 GLU A CA 1
ATOM 1508 C C . GLU A 1 189 ? -8.442 11.031 -7.878 1.00 94.56 189 GLU A C 1
ATOM 1510 O O . GLU A 1 189 ? -8.287 11.172 -9.090 1.00 94.56 189 GLU A O 1
ATOM 1515 N N . GLU A 1 190 ? -7.785 10.094 -7.198 1.00 94.62 190 GLU A N 1
ATOM 1516 C CA . GLU A 1 190 ? -6.781 9.201 -7.775 1.00 94.62 190 GLU A CA 1
ATOM 1517 C C . GLU A 1 190 ? -7.381 7.942 -8.437 1.00 94.62 190 GLU A C 1
ATOM 1519 O O . GLU A 1 190 ? -6.640 7.084 -8.948 1.00 94.62 190 GLU A O 1
ATOM 1524 N N . GLY A 1 191 ? -8.711 7.791 -8.420 1.00 93.56 191 GLY A N 1
ATOM 1525 C CA . GLY A 1 191 ? -9.416 6.633 -8.979 1.00 93.56 191 GLY A CA 1
ATOM 1526 C C . GLY A 1 191 ? -9.008 5.306 -8.330 1.00 93.56 191 GLY A C 1
ATOM 1527 O O . GLY A 1 191 ? -8.889 4.282 -9.005 1.00 93.56 191 GLY A O 1
ATOM 1528 N N . ILE A 1 192 ? -8.693 5.333 -7.034 1.00 94.19 192 ILE A N 1
ATOM 1529 C CA . ILE A 1 192 ? -8.417 4.141 -6.218 1.00 94.19 192 ILE A CA 1
ATOM 1530 C C . ILE A 1 192 ? -9.737 3.511 -5.768 1.00 94.19 192 ILE A C 1
ATOM 1532 O O . ILE A 1 192 ? -9.846 2.284 -5.705 1.00 94.19 192 ILE A O 1
ATOM 1536 N N . VAL A 1 193 ? -10.736 4.343 -5.477 1.00 95.25 193 VAL A N 1
ATOM 1537 C CA . VAL A 1 193 ? -12.096 3.925 -5.133 1.00 95.25 193 VAL A CA 1
ATOM 1538 C C . VAL A 1 193 ? -13.109 4.613 -6.043 1.00 95.25 193 VAL A C 1
ATOM 1540 O O . VAL A 1 193 ? -12.845 5.687 -6.576 1.00 95.25 193 VAL A O 1
ATOM 1543 N N . GLU A 1 194 ? -14.266 3.987 -6.209 1.00 95.00 194 GLU A N 1
ATOM 1544 C CA . GLU A 1 194 ? -15.431 4.533 -6.904 1.00 95.00 194 GLU A CA 1
ATOM 1545 C C . GLU A 1 194 ? -16.652 4.498 -5.978 1.00 95.00 194 GLU A C 1
ATOM 1547 O O . GLU A 1 194 ? -16.760 3.625 -5.111 1.00 95.00 194 GLU A O 1
ATOM 1552 N N . GLY A 1 195 ? -17.560 5.461 -6.141 1.00 93.62 195 GLY A N 1
ATOM 1553 C CA . GLY A 1 195 ? -18.842 5.463 -5.439 1.00 93.62 195 GLY A CA 1
ATOM 1554 C C . GLY A 1 195 ? -19.806 4.470 -6.084 1.00 93.62 195 GLY A C 1
ATOM 1555 O O . GLY A 1 195 ? -19.998 4.504 -7.299 1.00 93.62 195 GLY A O 1
ATOM 1556 N N . VAL A 1 196 ? -20.411 3.597 -5.280 1.00 90.56 196 VAL A N 1
ATOM 1557 C CA . VAL A 1 196 ? -21.399 2.599 -5.738 1.00 90.56 196 VAL A CA 1
ATOM 1558 C C . VAL A 1 196 ? -22.821 2.892 -5.245 1.00 90.56 196 VAL A C 1
ATOM 1560 O O . VAL A 1 196 ? -23.768 2.256 -5.701 1.00 90.56 196 VAL A O 1
ATOM 1563 N N . GLY A 1 19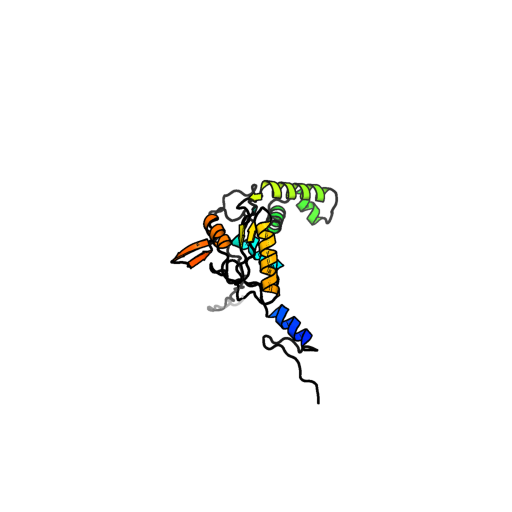7 ? -22.981 3.879 -4.362 1.00 86.31 197 GLY A N 1
ATOM 1564 C CA . GLY A 1 197 ? -24.255 4.307 -3.791 1.00 86.31 197 GLY A CA 1
ATOM 1565 C C . GLY A 1 197 ? -24.076 5.508 -2.860 1.00 86.31 197 GLY A C 1
ATOM 1566 O O . GLY A 1 197 ? -23.009 6.129 -2.826 1.00 86.31 197 GLY A O 1
ATOM 1567 N N . GLU A 1 198 ? -25.105 5.842 -2.080 1.00 84.94 198 GLU A N 1
ATOM 1568 C CA . GLU A 1 198 ? -25.000 6.894 -1.064 1.00 84.94 198 GLU A CA 1
ATOM 1569 C C . GLU A 1 198 ? -24.024 6.474 0.044 1.00 84.94 198 GLU A C 1
ATOM 1571 O O . GLU A 1 198 ? -24.308 5.571 0.827 1.00 84.94 198 GLU A O 1
ATOM 1576 N N . LYS A 1 199 ? -22.865 7.146 0.113 1.00 83.19 199 LYS A N 1
ATOM 1577 C CA . LYS A 1 199 ? -21.787 6.886 1.090 1.00 83.19 199 LYS A CA 1
ATOM 1578 C C . LYS A 1 199 ? -21.216 5.459 1.059 1.00 83.19 199 LYS A C 1
ATOM 1580 O O . LYS A 1 199 ? -20.565 5.044 2.015 1.00 83.19 199 LYS A O 1
ATOM 1585 N N . GLU A 1 200 ? -21.411 4.730 -0.036 1.00 90.56 200 GLU A N 1
ATOM 1586 C CA . GLU A 1 200 ? -20.830 3.404 -0.242 1.00 90.56 200 GLU A CA 1
ATOM 1587 C C . GLU A 1 200 ? -19.759 3.465 -1.333 1.00 90.56 200 GLU A C 1
ATOM 1589 O O . GLU A 1 200 ? -19.982 4.001 -2.425 1.00 90.56 200 GLU A O 1
ATOM 1594 N N . TYR A 1 201 ? -18.590 2.899 -1.037 1.00 93.81 201 TYR A N 1
ATOM 1595 C CA . TYR A 1 201 ? -17.417 2.951 -1.901 1.00 93.81 201 TYR A CA 1
ATOM 1596 C C . TYR A 1 201 ? -16.895 1.551 -2.188 1.00 93.81 201 TYR A C 1
ATOM 1598 O O . TYR A 1 201 ? -16.996 0.639 -1.367 1.00 93.81 201 TYR A O 1
ATOM 1606 N N . ARG A 1 202 ? -16.272 1.386 -3.351 1.00 94.25 202 ARG A N 1
ATOM 1607 C CA . ARG A 1 202 ? -15.612 0.144 -3.746 1.00 94.25 202 ARG A CA 1
ATOM 1608 C C . ARG A 1 202 ? -14.229 0.441 -4.289 1.00 94.25 202 ARG A C 1
ATOM 1610 O O . ARG A 1 202 ? -14.038 1.413 -5.011 1.00 94.25 202 ARG A O 1
ATOM 1617 N N . LEU A 1 203 ? -13.263 -0.422 -3.985 1.00 94.00 203 LEU A N 1
ATOM 1618 C CA . LEU A 1 203 ? -11.960 -0.391 -4.640 1.00 94.00 203 LEU A CA 1
ATOM 1619 C C . LEU A 1 203 ? -12.114 -0.605 -6.144 1.00 94.00 203 LEU A C 1
ATOM 1621 O O . LEU A 1 203 ? -12.576 -1.662 -6.585 1.00 94.00 203 LEU A O 1
ATOM 1625 N N . VAL A 1 204 ? -11.637 0.361 -6.927 1.00 91.88 204 VAL A N 1
ATOM 1626 C CA . VAL A 1 204 ? -11.485 0.177 -8.365 1.00 91.88 204 VAL A CA 1
ATOM 1627 C C . VAL A 1 204 ? -10.472 -0.938 -8.543 1.00 91.88 204 VAL A C 1
ATOM 1629 O O . VAL A 1 204 ? -9.325 -0.850 -8.091 1.00 91.88 204 VAL A O 1
ATOM 1632 N N . GLN A 1 205 ? -10.904 -2.023 -9.178 1.00 67.50 205 GLN A N 1
ATOM 1633 C CA . GLN A 1 205 ? -10.043 -3.161 -9.437 1.00 67.50 205 GLN A CA 1
ATOM 1634 C C . GLN A 1 205 ? -8.939 -2.701 -10.388 1.00 67.50 205 GLN A C 1
ATOM 1636 O O . GLN A 1 205 ? -9.094 -2.676 -11.611 1.00 67.50 205 GLN A O 1
ATOM 1641 N N . LEU A 1 206 ? -7.796 -2.321 -9.813 1.00 60.22 206 LEU A N 1
ATOM 1642 C CA . LEU A 1 206 ? -6.560 -2.186 -10.554 1.00 60.22 206 LEU A CA 1
ATOM 1643 C C . LEU A 1 206 ? -6.383 -3.521 -11.256 1.00 60.22 206 LEU A C 1
ATOM 1645 O O . LEU A 1 206 ? -6.186 -4.530 -10.584 1.00 60.22 206 LEU A O 1
ATOM 1649 N N . ARG A 1 207 ? -6.542 -3.544 -12.584 1.00 47.62 207 ARG A N 1
ATOM 1650 C CA . ARG A 1 207 ? -6.440 -4.757 -13.399 1.00 47.62 207 ARG A CA 1
ATOM 1651 C C . ARG A 1 207 ? -5.032 -5.331 -13.230 1.00 47.62 207 ARG A C 1
ATOM 1653 O O . ARG A 1 207 ? -4.138 -5.051 -14.018 1.00 47.62 207 ARG A O 1
ATOM 1660 N N . ARG A 1 208 ? -4.826 -6.112 -12.175 1.00 46.06 208 ARG A N 1
ATOM 1661 C CA . ARG A 1 208 ? -3.611 -6.852 -11.876 1.00 46.06 208 ARG A CA 1
ATOM 1662 C C . ARG A 1 208 ? -3.962 -8.311 -11.701 1.00 46.06 208 ARG A C 1
ATOM 1664 O O . ARG A 1 208 ? -4.981 -8.658 -11.111 1.00 46.06 208 ARG A O 1
ATOM 1671 N N . ALA A 1 209 ? -3.103 -9.129 -12.295 1.00 37.88 209 ALA A N 1
ATOM 1672 C CA . ALA A 1 209 ? -3.230 -10.564 -12.401 1.00 37.88 209 ALA A CA 1
ATOM 1673 C C . ALA A 1 209 ? -3.632 -11.195 -11.066 1.00 37.88 209 ALA A C 1
ATOM 1675 O O . ALA A 1 209 ? -3.000 -10.947 -10.036 1.00 37.88 209 ALA A O 1
ATOM 1676 N N . ARG A 1 210 ? -4.642 -12.073 -11.126 1.00 27.83 210 ARG A N 1
ATOM 1677 C CA . ARG A 1 210 ? -4.762 -13.178 -10.177 1.00 27.83 210 ARG A CA 1
ATOM 1678 C C . ARG A 1 210 ? -3.365 -13.761 -9.986 1.00 27.83 210 ARG A C 1
ATOM 1680 O O . ARG A 1 210 ? -2.734 -14.176 -10.957 1.00 27.83 210 ARG A O 1
ATOM 1687 N N . SER A 1 211 ? -2.889 -13.806 -8.751 1.00 31.80 211 SER A N 1
ATOM 1688 C CA . SER A 1 211 ? -1.869 -14.780 -8.402 1.00 31.80 211 SER A CA 1
ATOM 1689 C C . SER A 1 211 ? -2.443 -16.162 -8.742 1.00 31.80 211 SER A C 1
ATOM 1691 O O . SER A 1 211 ? -3.563 -16.464 -8.319 1.00 31.80 211 SER A O 1
ATOM 1693 N N . PRO A 1 212 ? -1.746 -17.016 -9.509 1.00 32.59 212 PRO A N 1
ATOM 1694 C CA . PRO A 1 212 ? -2.109 -18.419 -9.549 1.00 32.59 212 PRO A CA 1
ATOM 1695 C C . PRO A 1 212 ? -1.727 -18.998 -8.186 1.00 32.59 212 PRO A C 1
ATOM 1697 O O . PRO A 1 212 ? -0.599 -19.424 -7.958 1.00 32.59 212 PRO A O 1
ATOM 1700 N N . SER A 1 213 ? -2.660 -18.926 -7.241 1.00 35.41 213 SER A N 1
ATOM 1701 C CA . SER A 1 213 ? -2.641 -19.811 -6.088 1.00 35.41 213 SER A CA 1
ATOM 1702 C C . SER A 1 213 ? -3.193 -21.159 -6.544 1.00 35.41 213 SER A C 1
ATOM 1704 O O . SER A 1 213 ? -4.125 -21.212 -7.347 1.00 35.41 213 SER A O 1
ATOM 1706 N N . THR A 1 214 ? -2.606 -22.230 -6.017 1.00 31.86 214 THR A N 1
ATOM 1707 C CA . THR A 1 214 ? -2.917 -23.651 -6.242 1.00 31.86 214 THR A CA 1
ATOM 1708 C C . THR A 1 214 ? -2.572 -24.238 -7.615 1.00 31.86 214 THR A C 1
ATOM 1710 O O . THR A 1 214 ? -3.404 -24.374 -8.504 1.00 31.86 214 THR A O 1
ATOM 1713 N N . PHE A 1 215 ? -1.338 -24.746 -7.717 1.00 35.97 215 PHE A N 1
ATOM 1714 C CA . PHE A 1 215 ? -1.068 -25.981 -8.454 1.00 35.97 215 PHE A CA 1
ATOM 1715 C C . PHE A 1 215 ? -1.688 -27.132 -7.642 1.00 35.97 215 PHE A C 1
ATOM 1717 O O . PHE A 1 215 ? -1.041 -27.717 -6.776 1.00 35.97 215 PHE A O 1
ATOM 1724 N N . ALA A 1 216 ? -2.983 -27.379 -7.839 1.00 33.75 216 ALA A N 1
ATOM 1725 C CA . ALA A 1 216 ? -3.616 -28.615 -7.402 1.00 33.75 216 ALA A CA 1
ATOM 1726 C C . ALA A 1 216 ? -3.380 -29.645 -8.509 1.00 33.75 216 ALA A C 1
ATOM 1728 O O . ALA A 1 216 ? -3.886 -29.507 -9.622 1.00 33.75 216 ALA A O 1
ATOM 1729 N N . GLY A 1 217 ? -2.532 -30.627 -8.211 1.00 40.78 217 GLY A N 1
ATOM 1730 C CA . GLY A 1 217 ? -2.261 -31.744 -9.098 1.00 40.78 217 GLY A CA 1
ATOM 1731 C C . GLY A 1 217 ? -3.538 -32.517 -9.407 1.00 40.78 217 GLY A C 1
ATOM 1732 O O . GLY A 1 217 ? -4.265 -32.922 -8.504 1.00 40.78 217 GLY A O 1
ATOM 1733 N N . LEU A 1 218 ? -3.770 -32.752 -10.692 1.00 32.41 218 LEU A N 1
ATOM 1734 C CA . LEU A 1 218 ? -4.686 -33.771 -11.183 1.00 32.41 218 LEU A CA 1
ATOM 1735 C C . LEU A 1 218 ? -3.953 -34.560 -12.268 1.00 32.41 218 LEU A C 1
ATOM 1737 O O . LEU A 1 218 ? -4.160 -34.366 -13.460 1.00 32.41 218 LEU A O 1
ATOM 1741 N N . PHE A 1 219 ? -3.063 -35.452 -11.833 1.00 34.25 219 PHE A N 1
ATOM 1742 C CA . PHE A 1 219 ? -2.837 -36.687 -12.574 1.00 34.25 219 PHE A CA 1
ATOM 1743 C C . PHE A 1 219 ? -3.960 -37.638 -12.162 1.00 34.25 219 PHE A C 1
ATOM 1745 O O . PHE A 1 219 ? -3.956 -38.176 -11.057 1.00 34.25 219 PHE A O 1
ATOM 1752 N N . ALA A 1 220 ? -4.960 -37.779 -13.029 1.00 35.59 220 ALA A N 1
ATOM 1753 C CA . ALA A 1 220 ? -5.969 -38.817 -12.898 1.00 35.59 220 ALA A CA 1
ATOM 1754 C C . ALA A 1 220 ? -5.367 -40.168 -13.338 1.00 35.59 220 ALA A C 1
ATOM 1756 O O . ALA A 1 220 ? -4.678 -40.216 -14.362 1.00 35.59 220 ALA A O 1
ATOM 1757 N N . PRO A 1 221 ? -5.613 -41.268 -12.608 1.00 33.66 221 PRO A N 1
ATOM 1758 C CA . PRO A 1 221 ? -5.234 -42.598 -13.056 1.00 33.66 221 PRO A CA 1
ATOM 1759 C C . PRO A 1 221 ? -6.208 -43.057 -14.148 1.00 33.66 221 PRO A C 1
ATOM 1761 O O . PRO A 1 221 ? -7.425 -42.987 -13.987 1.00 33.66 221 PRO A O 1
ATOM 1764 N N . SER A 1 222 ? -5.666 -43.523 -15.270 1.00 31.62 222 SER A N 1
ATOM 1765 C CA . SER A 1 222 ? -6.445 -44.200 -16.307 1.00 31.62 222 SER A CA 1
ATOM 1766 C C . SER A 1 222 ? -6.559 -45.678 -15.949 1.00 31.62 222 SER A C 1
ATOM 1768 O O . SER A 1 222 ? -5.545 -46.375 -15.930 1.00 31.62 222 SER A O 1
ATOM 1770 N N . THR A 1 223 ? -7.777 -46.166 -15.708 1.00 33.19 223 THR A N 1
ATOM 1771 C CA . THR A 1 223 ? -8.046 -47.607 -15.636 1.00 33.19 223 THR A CA 1
ATOM 1772 C C . THR A 1 223 ? -9.374 -47.950 -16.303 1.00 33.19 223 THR A C 1
ATOM 1774 O O . THR A 1 223 ? -10.356 -47.229 -16.145 1.00 33.19 223 THR A O 1
ATOM 1777 N N . THR A 1 224 ? -9.379 -49.141 -16.916 1.00 34.06 224 THR A N 1
ATOM 1778 C CA . THR A 1 224 ? -10.487 -49.955 -17.466 1.00 34.06 224 THR A CA 1
ATOM 1779 C C . THR A 1 224 ? -10.859 -49.629 -18.917 1.00 34.06 224 THR A C 1
ATOM 1781 O O . THR A 1 224 ? -10.960 -48.467 -19.274 1.00 34.06 224 THR A O 1
ATOM 1784 N N . ALA A 1 225 ? -11.035 -50.570 -19.850 1.00 33.47 225 ALA A N 1
ATOM 1785 C CA . ALA A 1 225 ? -11.138 -52.038 -19.876 1.00 33.47 225 ALA A CA 1
ATOM 1786 C C . ALA A 1 225 ? -10.628 -52.499 -21.277 1.00 33.47 225 ALA A C 1
ATOM 1788 O O . ALA A 1 225 ? -10.599 -51.687 -22.193 1.00 33.47 225 ALA A O 1
ATOM 1789 N N . GLY A 1 226 ? -10.086 -53.695 -21.529 1.00 33.06 226 GLY A N 1
ATOM 1790 C CA . GLY A 1 226 ? -10.705 -55.017 -21.396 1.00 33.06 226 GLY A CA 1
ATOM 1791 C C . GLY A 1 226 ? -11.360 -55.454 -22.725 1.00 33.06 226 GLY A C 1
ATOM 1792 O O . GLY A 1 226 ? -12.194 -54.717 -23.230 1.00 33.06 226 GLY A O 1
ATOM 1793 N N . LEU A 1 227 ? -11.029 -56.675 -23.195 1.00 32.03 227 LEU A N 1
ATOM 1794 C CA . LEU A 1 227 ? -11.465 -57.419 -24.411 1.00 32.03 227 LEU A CA 1
ATOM 1795 C C . LEU A 1 227 ? -10.563 -57.202 -25.657 1.00 32.03 227 LEU A C 1
ATOM 1797 O O . LEU A 1 227 ? -10.331 -56.076 -26.057 1.00 32.03 227 LEU A O 1
ATOM 1801 N N . THR A 1 228 ? -9.992 -58.204 -26.342 1.00 39.50 228 THR A N 1
ATOM 1802 C CA . THR A 1 228 ? -10.420 -59.588 -26.627 1.00 39.50 228 THR A CA 1
ATOM 1803 C C . THR A 1 228 ? -9.231 -60.545 -26.854 1.00 39.50 228 THR A C 1
ATOM 1805 O O . THR A 1 228 ? -8.108 -60.144 -27.140 1.00 39.50 228 THR A O 1
ATOM 1808 N N . LYS A 1 229 ? -9.530 -61.839 -26.701 1.00 36.06 229 LYS A N 1
ATOM 1809 C CA . LYS A 1 229 ? -8.696 -63.029 -26.918 1.00 36.06 229 LYS A CA 1
ATOM 1810 C C . LYS A 1 229 ? -8.445 -63.287 -28.413 1.00 36.06 229 LYS A C 1
ATOM 1812 O O . LYS A 1 229 ? -9.391 -63.166 -29.184 1.00 36.06 229 LYS A O 1
ATOM 1817 N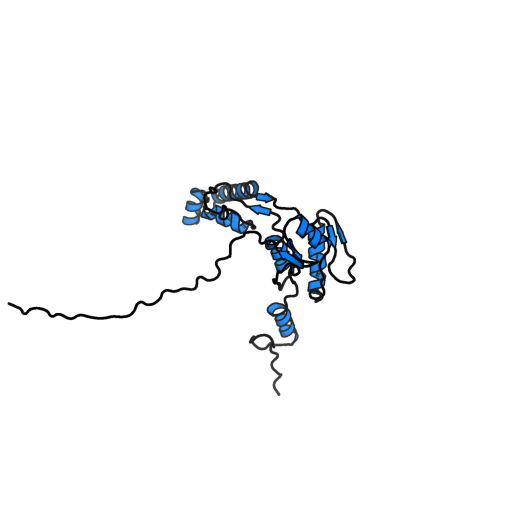 N . ASN A 1 230 ? -7.271 -63.811 -28.785 1.00 40.03 230 ASN A N 1
ATOM 1818 C CA . ASN A 1 230 ? -7.193 -65.011 -29.637 1.00 40.03 230 ASN A CA 1
ATOM 1819 C C . ASN A 1 230 ? -5.793 -65.674 -29.631 1.00 40.03 230 ASN A C 1
ATOM 1821 O O . ASN A 1 230 ? -4.808 -64.998 -29.334 1.00 40.03 230 AS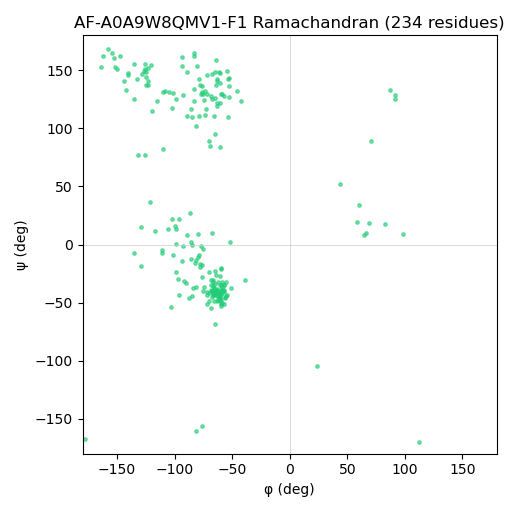N A O 1
ATOM 1825 N N . PRO A 1 231 ? -5.718 -66.999 -29.880 1.00 49.41 231 PRO A N 1
ATOM 1826 C CA . PRO A 1 231 ? -4.604 -67.865 -29.503 1.00 49.41 231 PRO A CA 1
ATOM 1827 C C . PRO A 1 231 ? -3.541 -68.036 -30.599 1.00 49.41 231 PRO A C 1
ATOM 1829 O O . PRO A 1 231 ? -3.787 -67.828 -31.784 1.00 49.41 231 PRO A O 1
ATOM 1832 N N . ASN A 1 232 ? -2.363 -68.479 -30.159 1.00 51.97 232 ASN A N 1
ATOM 1833 C CA . ASN A 1 232 ? -1.233 -68.915 -30.982 1.00 51.97 232 ASN A CA 1
ATOM 1834 C C . ASN A 1 232 ? -1.580 -70.136 -31.868 1.00 51.97 232 ASN A C 1
ATOM 1836 O O . ASN A 1 232 ? -2.340 -70.999 -31.419 1.00 51.97 232 ASN A O 1
ATOM 1840 N N . PRO A 1 233 ? -0.977 -70.279 -33.065 1.00 60.47 233 PRO A N 1
ATOM 1841 C CA . PRO A 1 233 ? -1.040 -71.503 -33.865 1.00 60.47 233 PRO A CA 1
ATOM 1842 C C . PRO A 1 233 ? 0.010 -72.550 -33.413 1.00 60.47 233 PRO A C 1
ATOM 1844 O O . PRO A 1 233 ? 0.965 -72.198 -32.716 1.00 60.47 233 PRO A O 1
ATOM 1847 N N . PRO A 1 234 ? -0.148 -73.839 -33.782 1.00 55.75 234 PRO A N 1
ATOM 1848 C CA . PRO A 1 234 ? 0.728 -74.925 -33.338 1.00 55.75 234 PRO A CA 1
ATOM 1849 C C . PRO A 1 234 ? 2.007 -75.038 -34.193 1.00 55.75 234 PRO A C 1
ATOM 1851 O O . PRO A 1 234 ? 2.057 -74.489 -35.297 1.00 55.75 234 PRO A O 1
ATOM 1854 N N . PRO A 1 235 ? 3.032 -75.769 -33.714 1.00 59.69 235 PRO A N 1
ATOM 1855 C CA . PRO A 1 235 ? 4.304 -75.897 -34.414 1.00 59.69 235 PRO A CA 1
ATOM 1856 C C . PRO A 1 235 ? 4.246 -76.939 -35.542 1.00 59.69 235 PRO A C 1
ATOM 1858 O O . PRO A 1 235 ? 3.489 -77.912 -35.480 1.00 59.69 235 PRO A O 1
ATOM 1861 N N . LYS A 1 236 ? 5.109 -76.744 -36.539 1.00 45.41 236 LYS A N 1
ATOM 1862 C CA . LYS A 1 236 ? 5.667 -77.789 -37.401 1.00 45.41 236 LYS A CA 1
ATOM 1863 C C . LYS A 1 236 ? 7.182 -77.703 -37.328 1.00 45.41 236 LYS A C 1
ATOM 1865 O O . LYS A 1 236 ? 7.672 -76.557 -37.209 1.00 45.41 236 LYS A O 1
#

Sequence (236 aa):
MGKPDIRCAHCSHAPFRDSSSLRKHIAAAHTRPFPCAFYFAGCTSTFGSKNEWKRHIASQHLCLQYYRCSICSQSTVDGKGNEFNRKDLFTQHLRRMHAPVQVKRALAKGDNGQQGSECETYVREMQQRCLIQRRHPPRRSSCPKPNCVNTFEGPTAWDEWTEHVGRHMEKGEGDDLGVDDLLLQYALEEGIVEGVGEKEYRLVQLRRARSPSTFAGLFAPSTTAGLTKNPNPPPK

Radius of gyration: 27.56 Å; Cα contacts (8 Å, |Δi|>4): 260; chains: 1; bounding box: 60×96×80 Å

Foldseek 3Di:
DDDDFADAPVDPDHTDPDPVRNVVCCLQPPDQLQAALCVLQPRRDTHSDLVVNVVCVCQPQPLQKKFFQPVDDCPDPPSAPRIGSDLVVNLVCCCPPPQDPVVVVCVVVVDDPPVVVVRVVVSVVSCVVRMDGLHAPQQKWAFQAPPGGDIAHGNCRRVVNSVVNSVCSVVVNRVRGHHTPSVVVVSVVSQQWDDPDDSGIHGDPPPHDDDPDDPPDDPDDDDDDDDDDDDDDDDD

Mean predicted aligned error: 12.82 Å

Organism: Akanthomyces muscarius (NCBI:txid2231603)

Secondary structure (DSSP, 8-state):
-PPPPB--SSS-PPPBSSHHHHHHHHHHHT---EE-TTGGGT---EESSHHHHHHHIIIIII--EEEE-SSS-S-STTS-TTEESSHHHHHHHHHHHS--HHHHHHHHHT--STHHHHHHHHHHHHHHHHEEE--PPPSEEE--STT---EEESTTHHHHHHHHHHHHHHTT-STT----HHHHHHHHHTTSEEEEETTEEEE----------------PPP--------PPPPP-

Solvent-accessible surface area (backbone atoms only — not comparable to full-atom values): 14557 Å² total; per-residue (Å²): 133,81,81,82,81,45,63,59,92,90,50,91,60,78,67,35,95,44,74,66,58,43,48,52,46,44,51,65,76,70,40,48,48,36,62,42,93,52,37,80,28,72,43,85,54,61,22,73,42,66,67,58,36,53,50,41,49,47,59,74,64,62,37,38,42,34,34,43,53,82,82,60,75,72,80,52,102,75,60,64,92,47,63,27,72,43,70,67,60,44,50,50,46,41,57,73,78,62,48,54,73,67,55,63,53,30,70,75,67,78,60,84,55,80,68,55,56,56,54,50,49,52,52,51,51,50,52,62,74,23,50,40,83,69,50,78,76,55,46,47,38,46,52,32,38,80,96,46,86,57,71,31,69,44,98,56,11,45,61,54,45,52,58,52,55,43,54,41,18,76,72,71,50,37,88,63,49,58,75,29,67,46,51,51,52,50,30,48,77,69,58,38,31,43,78,80,55,92,96,37,46,33,55,49,76,72,94,64,79,78,75,87,73,76,92,72,85,78,85,76,84,89,79,88,81,86,91,84,90,83,84,85,84,85,90,132

InterPro domains:
  IPR013087 Zinc finger C2H2-type [SM00355] (6-30)
  IPR013087 Zinc finger C2H2-type [SM00355] (34-61)
  IPR013087 Zinc finger C2H2-type [SM00355] (67-98)
  IPR039970 Transcription factor Grauzone [PTHR23225] (7-170)